Protein AF-A0A9N7RM95-F1 (afdb_monomer)

Solvent-accessible surface area (backbone atoms only — not comparable to full-atom values): 15892 Å² total; per-residue (Å²): 133,89,81,90,84,82,80,82,84,79,87,79,88,80,78,88,85,88,81,90,86,84,82,89,79,85,84,77,77,78,84,77,70,77,82,77,76,76,77,79,71,81,78,76,81,80,80,85,90,79,84,87,85,84,86,83,91,80,86,92,89,89,58,64,73,66,51,51,56,52,50,54,51,51,48,51,55,57,60,60,73,69,76,76,83,92,80,80,91,85,82,92,74,88,86,84,78,90,72,81,89,76,84,76,81,86,84,81,89,85,82,88,81,95,69,99,56,68,67,64,56,51,55,51,50,52,54,49,51,51,53,50,50,51,52,51,51,51,50,50,53,52,52,49,55,52,52,56,51,48,55,52,51,50,52,51,52,52,51,50,52,49,50,53,51,51,52,51,51,53,52,50,53,53,52,53,51,55,51,50,53,53,51,51,52,53,52,51,52,53,51,50,54,51,51,52,50,49,52,56,51,49,54,51,49,54,54,52,47,52,55,48,50,56,54,51,50,52,52,51,52,52,52,52,50,31,63,76,71,72,52,80,88,77,92,68,90,89,126

Sequence (239 aa):
MLSDQRALVPTSTSSSNNLLQYLDEPEAEPDCSPVIRDIHALTPPPPPAASAGRSPALSTSSTENFSSMSREFNALVLAGSAIGVPRELDGIREEREEINPLAIVPDSSNPAVVGPTREVSSVQRVKKEEVETKIGAWQNAKIAKINNRFKREDAVINGWEGEQVQKANTWMKKVERKLEEKRAKALEKMQNDIAKAHRKAEERRASAEAKRGTKVARVLEVANLMRAVGRAPVKRSLF

pLDDT: mean 71.76, std 24.48, range [33.94, 98.81]

Mean predicted aligned error: 21.95 Å

InterPro domains:
  IPR005516 Remorin, C-terminal [PF03763] (129-235)

Secondary structure (DSSP, 8-state):
------------------------------------------PPPPPPP------------S-HHHHHHHHHHHHHHHHHTT------------------TT-------------S-HHHHHHHHHHHHHHHHHHHHHHHHHHHHHHHHHHHHHHHHHHHHHHHHHHHHHHHHHHHHHHHHHHHHHHHHHHHHHHHHHHHHHHHHHHHHHHHHHHHHHHHHHHHHHHHHT-PPP-----

Structure (mmCIF, N/CA/C/O backbone):
data_AF-A0A9N7RM95-F1
#
_entry.id   AF-A0A9N7RM95-F1
#
loop_
_atom_site.group_PDB
_atom_site.id
_atom_site.type_symbol
_atom_site.label_atom_id
_atom_site.label_alt_id
_atom_site.label_comp_id
_atom_site.label_asym_id
_atom_site.label_entity_id
_atom_site.label_seq_id
_atom_site.pdbx_PDB_ins_code
_atom_site.Cartn_x
_atom_site.Cartn_y
_atom_site.Cartn_z
_atom_site.occupancy
_atom_site.B_iso_or_equiv
_atom_site.auth_seq_id
_atom_site.auth_comp_id
_atom_site.auth_asym_id
_atom_site.auth_atom_id
_atom_site.pdbx_PDB_model_num
ATOM 1 N N . MET A 1 1 ? -58.623 -24.998 2.377 1.00 42.12 1 MET A N 1
ATOM 2 C CA . MET A 1 1 ? -57.773 -25.033 1.171 1.00 42.12 1 MET A CA 1
ATOM 3 C C . MET A 1 1 ? -57.941 -23.694 0.470 1.00 42.12 1 MET A C 1
ATOM 5 O O . MET A 1 1 ? -59.050 -23.448 0.029 1.00 42.12 1 MET A O 1
ATOM 9 N N . LEU A 1 2 ? -56.862 -22.895 0.430 1.00 46.50 2 LEU A N 1
ATOM 10 C CA . LEU A 1 2 ? -56.572 -21.791 -0.509 1.00 46.50 2 LEU A CA 1
ATOM 11 C C . LEU A 1 2 ? -57.508 -20.553 -0.478 1.00 46.50 2 LEU A C 1
ATOM 13 O O . LEU A 1 2 ? -58.713 -20.703 -0.557 1.00 46.50 2 LEU A O 1
ATOM 17 N N . SER A 1 3 ? -57.084 -19.287 -0.441 1.00 45.72 3 SER A N 1
ATOM 18 C CA . SER A 1 3 ? -55.774 -18.625 -0.381 1.00 45.72 3 SER A CA 1
ATOM 19 C C . SER A 1 3 ? -56.030 -17.131 -0.107 1.00 45.72 3 SER A C 1
ATOM 21 O O . SER A 1 3 ? -56.513 -16.444 -1.004 1.00 45.72 3 SER A O 1
ATOM 23 N N . ASP A 1 4 ? -55.666 -16.603 1.064 1.00 48.53 4 ASP A N 1
ATOM 24 C CA . ASP A 1 4 ? -55.571 -15.149 1.266 1.00 48.53 4 ASP A CA 1
ATOM 25 C C . ASP A 1 4 ? -54.164 -14.686 0.871 1.00 48.53 4 ASP A C 1
ATOM 27 O O . ASP A 1 4 ? -53.193 -14.825 1.616 1.00 48.53 4 ASP A O 1
ATOM 31 N N . GLN A 1 5 ? -54.043 -14.164 -0.350 1.00 46.47 5 GLN A N 1
ATOM 32 C CA . GLN A 1 5 ? -52.838 -13.499 -0.840 1.00 46.47 5 GLN A CA 1
ATOM 33 C C . GLN A 1 5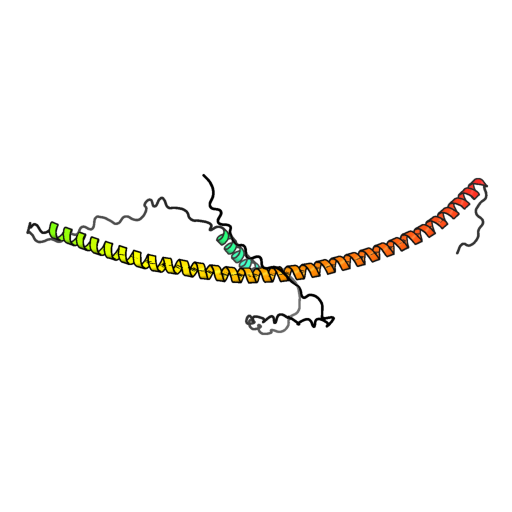 ? -52.852 -12.038 -0.387 1.00 46.47 5 GLN A C 1
ATOM 35 O O . GLN A 1 5 ? -53.468 -11.181 -1.018 1.00 46.47 5 GLN A O 1
ATOM 40 N N . ARG A 1 6 ? -52.133 -11.734 0.696 1.00 45.75 6 ARG A N 1
ATOM 41 C CA . ARG A 1 6 ? -51.761 -10.358 1.044 1.00 45.75 6 ARG A CA 1
ATOM 42 C C . ARG A 1 6 ? -50.380 -10.084 0.448 1.00 45.75 6 ARG A C 1
ATOM 44 O O . ARG A 1 6 ? -49.361 -10.451 1.025 1.00 45.75 6 ARG A O 1
ATOM 51 N N . ALA A 1 7 ? -50.365 -9.508 -0.752 1.00 46.66 7 ALA A N 1
ATOM 52 C CA . ALA A 1 7 ? -49.142 -9.110 -1.433 1.00 46.66 7 ALA A CA 1
ATOM 53 C C . ALA A 1 7 ? -48.512 -7.885 -0.751 1.00 46.66 7 ALA A C 1
ATOM 55 O O . ALA A 1 7 ? -49.181 -6.904 -0.426 1.00 46.66 7 ALA A O 1
ATOM 56 N N . LEU A 1 8 ? -47.206 -8.000 -0.527 1.00 44.78 8 LEU A N 1
ATOM 57 C CA . LEU A 1 8 ? -46.293 -6.986 -0.019 1.00 44.78 8 LEU A CA 1
ATOM 58 C C . LEU A 1 8 ? -46.156 -5.842 -1.031 1.00 44.78 8 LEU A C 1
ATOM 60 O O . LEU A 1 8 ? -46.084 -6.083 -2.234 1.00 44.78 8 LEU A O 1
ATOM 64 N N . VAL A 1 9 ? -46.067 -4.609 -0.537 1.00 47.44 9 VAL A N 1
ATOM 65 C CA . VAL A 1 9 ? -45.729 -3.428 -1.339 1.00 47.44 9 VAL A CA 1
ATOM 66 C C . VAL A 1 9 ? -44.214 -3.207 -1.249 1.00 47.44 9 VAL A C 1
ATOM 68 O O . VAL A 1 9 ? -43.733 -2.892 -0.160 1.00 47.44 9 VAL A O 1
ATOM 71 N N . PRO A 1 10 ? -43.434 -3.344 -2.335 1.00 45.66 10 PRO A N 1
ATOM 72 C CA . PRO A 1 10 ? -42.105 -2.757 -2.413 1.00 45.66 10 PRO A CA 1
ATOM 73 C C . PRO A 1 10 ? -42.208 -1.360 -3.042 1.00 45.66 10 PRO A C 1
ATOM 75 O O . PRO A 1 10 ? -42.587 -1.209 -4.201 1.00 45.66 10 PRO A O 1
ATOM 78 N N . THR A 1 11 ? -41.857 -0.315 -2.293 1.00 41.47 11 THR A N 1
ATOM 79 C CA . THR A 1 11 ? -41.618 1.010 -2.877 1.00 41.47 11 THR A CA 1
ATOM 80 C C . THR A 1 11 ? -40.275 0.989 -3.605 1.00 41.47 11 THR A C 1
ATOM 82 O O . THR A 1 11 ? -39.216 1.100 -2.988 1.00 41.47 11 THR A O 1
ATOM 85 N N . SER A 1 12 ? -40.326 0.819 -4.924 1.00 36.75 12 SER A N 1
ATOM 86 C CA . SER A 1 12 ? -39.211 1.062 -5.837 1.00 36.75 12 SER A CA 1
ATOM 87 C C . SER A 1 12 ? -39.027 2.566 -6.047 1.00 36.75 12 SER A C 1
ATOM 89 O O . SER A 1 12 ? -39.857 3.214 -6.679 1.00 36.75 12 SER A O 1
ATOM 91 N N . THR A 1 13 ? -37.920 3.122 -5.557 1.00 39.31 13 THR A N 1
ATOM 92 C CA . THR A 1 13 ? -37.440 4.446 -5.973 1.00 39.31 13 THR A CA 1
ATOM 93 C C . THR A 1 13 ? -36.708 4.286 -7.301 1.00 39.31 13 THR A C 1
ATOM 95 O O . THR A 1 13 ? -35.668 3.632 -7.360 1.00 39.31 13 THR A O 1
ATOM 98 N N . SER A 1 14 ? -37.267 4.856 -8.368 1.00 37.00 14 SER A N 1
ATOM 99 C CA . SER A 1 14 ? -36.673 4.884 -9.705 1.00 37.00 14 SER A CA 1
ATOM 100 C C . SER A 1 14 ? -36.504 6.320 -10.194 1.00 37.00 14 SER A C 1
ATOM 102 O O . SER A 1 14 ? -37.347 7.179 -9.948 1.00 37.00 14 SER A O 1
ATOM 104 N N . SER A 1 15 ? -35.456 6.481 -10.996 1.00 33.94 15 SER A N 1
ATOM 105 C CA . SER A 1 15 ? -35.275 7.484 -12.042 1.00 33.94 15 SER A CA 1
ATOM 106 C C . SER A 1 15 ? -34.479 8.738 -11.690 1.00 33.94 15 SER A C 1
ATOM 108 O O . SER A 1 15 ? -34.994 9.828 -11.460 1.00 33.94 15 SER A O 1
ATOM 110 N N . SER A 1 16 ? -33.166 8.560 -11.815 1.00 44.22 16 SER A N 1
ATOM 111 C CA . SER A 1 16 ? -32.247 9.504 -12.443 1.00 44.22 16 SER A CA 1
ATOM 112 C C . SER A 1 16 ? -32.876 10.224 -13.642 1.00 44.22 16 SER A C 1
ATOM 114 O O . SER A 1 16 ? -33.552 9.584 -14.447 1.00 44.22 16 SER A O 1
ATOM 116 N N . ASN A 1 17 ? -32.601 11.524 -13.771 1.00 39.00 17 ASN A N 1
ATOM 117 C CA . ASN A 1 17 ? -32.176 12.185 -15.011 1.00 39.00 17 ASN A CA 1
ATOM 118 C C . ASN A 1 17 ? -31.878 13.662 -14.721 1.00 39.00 17 ASN A C 1
ATOM 120 O O . ASN A 1 17 ? -32.773 14.501 -14.711 1.00 39.00 17 ASN A O 1
ATOM 124 N N . ASN A 1 18 ? -30.604 13.972 -14.501 1.00 35.03 18 ASN A N 1
ATOM 125 C CA . ASN A 1 18 ? -30.017 15.227 -14.961 1.00 35.03 18 ASN A CA 1
ATOM 126 C C . ASN A 1 18 ? -28.498 15.047 -15.007 1.00 35.03 18 ASN A C 1
ATOM 128 O O . ASN A 1 18 ? -27.790 15.257 -14.026 1.00 35.03 18 ASN A O 1
ATOM 132 N N . LEU A 1 19 ? -28.022 14.556 -16.149 1.00 47.50 19 LEU A N 1
ATOM 133 C CA . LEU A 1 19 ? -26.619 14.596 -16.532 1.00 47.50 19 LEU A CA 1
ATOM 134 C C . LEU A 1 19 ? -26.507 15.551 -17.720 1.00 47.50 19 LEU A C 1
ATOM 136 O O . LEU A 1 19 ? -27.379 15.547 -18.585 1.00 47.50 19 LEU A O 1
ATOM 140 N N . LEU A 1 20 ? -25.382 16.267 -17.755 1.00 50.22 20 LEU A N 1
ATOM 141 C CA . LEU A 1 20 ? -24.877 17.116 -18.835 1.00 50.22 20 LEU A CA 1
ATOM 142 C C . LEU A 1 20 ? -25.473 18.520 -18.945 1.00 50.22 20 LEU A C 1
ATOM 144 O O . LEU A 1 20 ? -26.202 18.838 -19.872 1.00 50.22 20 LEU A O 1
ATOM 148 N N . GLN A 1 21 ? -24.978 19.406 -18.084 1.00 43.16 21 GLN A N 1
ATOM 149 C CA . GLN A 1 21 ? -24.321 20.622 -18.566 1.00 43.16 21 GLN A CA 1
ATOM 150 C C . GLN A 1 21 ? -23.401 21.128 -17.448 1.00 43.16 21 GLN A C 1
ATOM 152 O O . GLN A 1 21 ? -23.910 21.517 -16.411 1.00 43.16 21 GLN A O 1
ATOM 157 N N . TYR A 1 22 ? -22.081 21.045 -17.609 1.00 39.03 22 TYR A N 1
ATOM 158 C CA . TYR A 1 22 ? -21.122 22.106 -17.262 1.00 39.03 22 TYR A CA 1
ATOM 159 C C . TYR A 1 22 ? -19.707 21.610 -17.579 1.00 39.03 22 TYR A C 1
ATOM 161 O O . TYR A 1 22 ? -19.231 20.610 -17.046 1.00 39.03 22 TYR A O 1
ATOM 169 N N . LEU A 1 23 ? -19.110 22.287 -18.553 1.00 42.81 23 LEU A N 1
ATOM 170 C CA . LEU A 1 23 ? -17.748 22.127 -19.031 1.00 42.81 23 LEU A CA 1
ATOM 171 C C . LEU A 1 23 ? -16.765 22.778 -18.049 1.00 42.81 23 LEU A C 1
ATOM 173 O O . LEU A 1 23 ? -17.057 23.850 -17.532 1.00 42.81 23 LEU A O 1
ATOM 177 N N . ASP A 1 24 ? -15.622 22.109 -17.893 1.00 45.03 24 ASP A N 1
ATOM 178 C CA . ASP A 1 24 ? -14.262 22.669 -17.854 1.00 45.03 24 ASP A CA 1
ATOM 179 C C . ASP A 1 24 ? -13.970 23.792 -16.841 1.00 45.03 24 ASP A C 1
ATOM 181 O O . ASP A 1 24 ? -14.122 24.966 -17.148 1.00 45.03 24 ASP A O 1
ATOM 185 N N . GLU A 1 25 ? -13.452 23.421 -15.665 1.00 52.62 25 GLU A N 1
ATOM 186 C CA . GLU A 1 25 ? -12.571 24.270 -14.850 1.00 52.62 25 GLU A CA 1
ATOM 187 C C . GLU A 1 25 ? -11.505 23.369 -14.183 1.00 52.62 25 GLU A C 1
ATOM 189 O O . GLU A 1 25 ? -11.837 22.274 -13.713 1.00 52.62 25 GLU A O 1
ATOM 194 N N . PRO A 1 26 ? -10.219 23.764 -14.165 1.00 47.66 26 PRO A N 1
ATOM 195 C CA . PRO A 1 26 ? -9.133 22.936 -13.655 1.00 47.66 26 PRO A CA 1
ATOM 196 C C . PRO A 1 26 ? -9.185 22.818 -12.126 1.00 47.66 26 PRO A C 1
ATOM 198 O O . PRO A 1 26 ? -9.147 23.811 -11.402 1.00 47.66 26 PRO A O 1
ATOM 201 N N . GLU A 1 27 ? -9.211 21.574 -11.647 1.00 44.06 27 GLU A N 1
ATOM 202 C CA . GLU A 1 27 ? -9.071 21.196 -10.239 1.00 44.06 27 GLU A CA 1
ATOM 203 C C . GLU A 1 27 ? -7.818 21.844 -9.624 1.00 44.06 27 GLU A C 1
ATOM 205 O O . GLU A 1 27 ? -6.683 21.409 -9.839 1.00 44.06 27 GLU A O 1
ATOM 210 N N . ALA A 1 28 ? -8.029 22.895 -8.832 1.00 46.94 28 ALA A N 1
ATOM 211 C CA . ALA A 1 28 ? -7.061 23.340 -7.850 1.00 46.94 28 ALA A CA 1
ATOM 212 C C . ALA A 1 28 ? -6.987 22.267 -6.754 1.00 46.94 28 ALA A C 1
ATOM 214 O O . ALA A 1 28 ? -7.871 22.163 -5.905 1.00 46.94 28 ALA A O 1
ATOM 215 N N . GLU A 1 29 ? -5.936 21.451 -6.812 1.00 52.94 29 GLU A N 1
ATOM 216 C CA . GLU A 1 29 ? -5.534 20.511 -5.765 1.00 52.94 29 GLU A CA 1
ATOM 217 C C . GLU A 1 29 ? -5.615 21.194 -4.385 1.00 52.94 29 GLU A C 1
ATOM 219 O O . GLU A 1 29 ? -4.881 22.160 -4.143 1.00 52.94 29 GLU A O 1
ATOM 224 N N . PRO A 1 30 ? -6.457 20.730 -3.441 1.00 52.56 30 PRO A N 1
ATOM 225 C CA . PRO A 1 30 ? -6.285 21.136 -2.062 1.00 5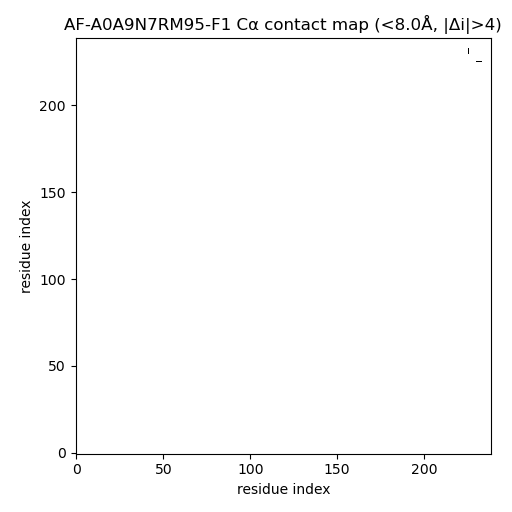2.56 30 PRO A CA 1
ATOM 226 C C . PRO A 1 30 ? -4.984 20.500 -1.573 1.00 52.56 30 PRO A C 1
ATOM 228 O O . PRO A 1 30 ? -4.891 19.277 -1.436 1.00 52.56 30 PRO A O 1
ATOM 231 N N . ASP A 1 31 ? -3.985 21.346 -1.323 1.00 50.62 31 ASP A N 1
ATOM 232 C CA . ASP A 1 31 ? -2.744 21.012 -0.631 1.00 50.62 31 ASP A CA 1
ATOM 233 C C . ASP A 1 31 ? -3.080 20.488 0.772 1.00 50.62 31 ASP A C 1
ATOM 235 O O . ASP A 1 31 ? -3.086 21.201 1.773 1.00 50.62 31 ASP A O 1
ATOM 239 N N . CYS A 1 32 ? -3.440 19.210 0.843 1.00 41.28 32 CYS A N 1
ATOM 240 C CA . CYS A 1 32 ? -3.614 18.488 2.085 1.00 41.28 32 CYS A CA 1
ATOM 241 C C . CYS A 1 32 ? -2.234 18.004 2.528 1.00 41.28 32 CYS A C 1
ATOM 243 O O . CYS A 1 32 ? -1.980 16.801 2.628 1.00 41.28 32 CYS A O 1
ATOM 245 N N . SER A 1 33 ? -1.329 18.952 2.769 1.00 55.00 33 SER A N 1
ATOM 246 C CA . SER A 1 33 ? -0.149 18.694 3.574 1.00 55.00 33 SER A CA 1
ATOM 247 C C . SER A 1 33 ? -0.643 18.290 4.970 1.00 55.00 33 SER A C 1
ATOM 249 O O . SER A 1 33 ? -1.359 19.052 5.629 1.00 55.00 33 SER A O 1
ATOM 251 N N . PRO A 1 34 ? -0.365 17.064 5.448 1.00 59.94 34 PRO A N 1
ATOM 252 C CA . PRO A 1 34 ? -0.612 16.767 6.843 1.00 59.94 34 PRO A CA 1
ATOM 253 C C . PRO A 1 34 ? 0.326 17.671 7.640 1.00 59.94 34 PRO A C 1
ATOM 255 O O . PRO A 1 34 ? 1.545 17.542 7.547 1.00 59.94 34 PRO A O 1
ATOM 258 N N . VAL A 1 35 ? -0.237 18.595 8.420 1.00 57.78 35 VAL A N 1
ATOM 259 C CA . VAL A 1 35 ? 0.495 19.240 9.511 1.00 57.78 35 VAL A CA 1
ATOM 260 C C . VAL A 1 35 ? 0.838 18.126 10.496 1.00 57.78 35 VAL A C 1
ATOM 262 O O . VAL A 1 35 ? 0.056 17.783 11.383 1.00 57.78 35 VAL A O 1
ATOM 265 N N . ILE A 1 36 ? 1.993 17.503 10.275 1.00 51.72 36 ILE A N 1
ATOM 266 C CA . ILE A 1 36 ? 2.654 16.621 11.223 1.00 51.72 36 ILE A CA 1
ATOM 267 C C . ILE A 1 36 ? 2.979 17.522 12.409 1.00 51.72 36 ILE A C 1
ATOM 269 O O . ILE A 1 36 ? 3.894 18.338 12.363 1.00 51.72 36 ILE A O 1
ATOM 273 N N . ARG A 1 37 ? 2.152 17.457 13.452 1.00 62.88 37 ARG A N 1
ATOM 274 C CA . ARG A 1 37 ? 2.539 18.013 14.742 1.00 62.88 37 ARG A CA 1
ATOM 275 C C . ARG A 1 37 ? 3.571 17.058 15.317 1.00 62.88 37 ARG A C 1
ATOM 277 O O . ARG A 1 37 ? 3.210 15.978 15.780 1.00 62.88 37 ARG A O 1
ATOM 284 N N . ASP A 1 38 ? 4.835 17.454 15.247 1.00 56.16 38 ASP A N 1
ATOM 285 C CA . ASP A 1 38 ? 5.914 16.781 15.955 1.00 56.16 38 ASP A CA 1
ATOM 286 C C . ASP A 1 38 ? 5.580 16.784 17.449 1.00 56.16 38 ASP A C 1
ATOM 288 O O . ASP A 1 38 ? 5.455 17.831 18.088 1.00 56.16 38 ASP A O 1
ATOM 292 N N . ILE A 1 39 ? 5.384 15.598 18.020 1.00 57.72 39 ILE A N 1
ATOM 293 C CA . ILE A 1 39 ? 5.326 15.447 19.468 1.00 57.72 39 ILE A CA 1
ATOM 294 C C . ILE A 1 39 ? 6.759 15.673 19.948 1.00 57.72 39 ILE A C 1
ATOM 296 O O . ILE A 1 39 ? 7.614 14.805 19.780 1.00 57.72 39 ILE A O 1
ATOM 300 N N . HIS A 1 40 ? 7.043 16.857 20.495 1.00 45.91 40 HIS A N 1
ATOM 301 C CA . HIS A 1 40 ? 8.333 17.156 21.108 1.00 45.91 40 HIS A CA 1
ATOM 302 C C . HIS A 1 40 ? 8.548 16.233 22.317 1.00 45.91 40 HIS A C 1
ATOM 304 O O . HIS A 1 40 ? 8.137 16.541 23.435 1.00 45.91 40 HIS A O 1
ATOM 310 N N . ALA A 1 41 ? 9.197 15.087 22.107 1.00 55.69 41 ALA A N 1
ATOM 311 C CA . ALA A 1 41 ? 9.870 14.390 23.188 1.00 55.69 41 ALA A CA 1
ATOM 312 C C . ALA A 1 41 ? 11.000 15.312 23.668 1.00 55.69 41 ALA A C 1
ATOM 314 O O . ALA A 1 41 ? 11.851 15.711 22.875 1.00 55.69 41 ALA A O 1
ATOM 315 N N . LEU A 1 42 ? 10.952 15.712 24.940 1.00 46.00 42 LEU A N 1
ATOM 316 C CA . LEU A 1 42 ? 11.931 16.596 25.568 1.00 46.00 42 LEU A CA 1
ATOM 317 C C . LEU A 1 42 ? 13.348 16.067 25.309 1.00 46.00 42 LEU A C 1
ATOM 319 O O . LEU A 1 42 ? 13.735 15.021 25.829 1.00 46.00 42 LEU A O 1
ATOM 323 N N . THR A 1 43 ? 14.104 16.788 24.486 1.00 54.09 43 THR A N 1
ATOM 324 C CA . THR A 1 43 ? 15.516 16.525 24.214 1.00 54.09 43 THR A CA 1
ATOM 325 C C . THR A 1 43 ? 16.284 16.522 25.542 1.00 54.09 43 THR A C 1
ATOM 327 O O . THR A 1 43 ? 16.270 17.543 26.235 1.00 54.09 43 THR A O 1
ATOM 330 N N . PRO A 1 44 ? 16.946 15.419 25.942 1.00 53.91 44 PRO A N 1
ATOM 331 C CA . PRO A 1 44 ? 17.795 15.429 27.129 1.00 53.91 44 PRO A CA 1
ATOM 332 C C . PRO A 1 44 ? 18.972 16.402 26.921 1.00 53.91 44 PRO A C 1
ATOM 334 O O . PRO A 1 44 ? 19.455 16.538 25.792 1.00 53.91 44 PRO A O 1
ATOM 337 N N . PRO A 1 45 ? 19.430 17.111 27.971 1.00 53.97 45 PRO A N 1
ATOM 338 C CA . PRO A 1 45 ? 20.444 18.152 27.830 1.00 53.97 45 PRO A CA 1
ATOM 339 C C . PRO A 1 45 ? 21.773 17.582 27.300 1.00 53.97 45 PRO A C 1
ATOM 341 O O . PRO A 1 45 ? 22.158 16.472 27.681 1.00 53.97 45 PRO A O 1
ATOM 344 N N . PRO A 1 46 ? 22.499 18.326 26.444 1.00 54.88 46 PRO A N 1
ATOM 345 C CA . PRO A 1 46 ? 23.794 17.891 25.936 1.00 54.88 46 PRO A CA 1
ATOM 346 C C . PRO A 1 46 ? 24.854 17.879 27.056 1.00 54.88 46 PRO A C 1
ATOM 348 O O . PRO A 1 46 ? 24.861 18.782 27.898 1.00 54.88 46 PRO A O 1
ATOM 351 N N . PRO A 1 47 ? 25.771 16.893 27.081 1.00 55.00 47 PRO A N 1
ATOM 352 C CA . PRO A 1 47 ? 26.876 16.878 28.036 1.00 55.00 47 PRO A CA 1
ATOM 353 C C . PRO A 1 47 ? 27.899 17.992 27.731 1.00 55.00 47 PRO A C 1
ATOM 355 O O . PRO A 1 47 ? 28.040 18.399 26.572 1.00 55.00 47 PRO A O 1
ATOM 358 N N . PRO A 1 48 ? 28.634 18.494 28.744 1.00 46.53 48 PRO A N 1
ATOM 359 C CA . PRO A 1 48 ? 29.597 19.575 28.560 1.00 46.53 48 PRO A CA 1
ATOM 360 C C . PRO A 1 48 ? 30.785 19.142 27.689 1.00 46.53 48 PRO A C 1
ATOM 362 O O . PRO A 1 48 ? 31.327 18.047 27.833 1.00 46.53 48 PRO A O 1
ATOM 365 N N . ALA A 1 49 ? 31.199 20.038 26.791 1.00 40.91 49 ALA A N 1
ATOM 366 C CA . ALA A 1 49 ? 32.326 19.848 25.889 1.00 40.91 49 ALA A CA 1
ATOM 367 C C . ALA A 1 49 ? 33.660 19.798 26.655 1.00 40.91 49 ALA A C 1
ATOM 369 O O . ALA A 1 49 ? 34.036 20.765 27.316 1.00 40.91 49 ALA A O 1
ATOM 370 N N . ALA A 1 50 ? 34.398 18.695 26.513 1.00 40.78 50 ALA A N 1
ATOM 371 C CA . ALA A 1 50 ? 35.802 18.595 26.900 1.00 40.78 50 ALA A CA 1
ATOM 372 C C . ALA A 1 50 ? 36.680 18.544 25.641 1.00 40.78 50 ALA A C 1
ATOM 374 O O . ALA A 1 50 ? 36.388 17.837 24.675 1.00 40.78 50 ALA A O 1
ATOM 375 N N . SER A 1 51 ? 37.740 19.344 25.649 1.00 41.03 51 SER A N 1
ATOM 376 C CA . SER A 1 51 ? 38.673 19.560 24.553 1.00 41.03 51 SER A CA 1
ATOM 377 C C . SER A 1 51 ? 39.764 18.480 24.457 1.00 41.03 51 SER A C 1
ATOM 379 O O . SER A 1 51 ? 40.342 18.067 25.452 1.00 41.03 51 SER A O 1
ATOM 381 N N . ALA A 1 52 ? 40.076 18.137 23.201 1.00 43.50 52 ALA A N 1
ATOM 382 C CA . ALA A 1 52 ? 41.370 17.727 22.635 1.00 43.50 52 ALA A CA 1
ATOM 383 C C . ALA A 1 52 ? 42.112 16.465 23.150 1.00 43.50 52 ALA A C 1
ATOM 385 O O . ALA A 1 52 ? 42.678 16.435 24.236 1.00 43.50 52 ALA A O 1
ATOM 386 N N . GLY A 1 53 ? 42.299 15.498 22.235 1.00 36.09 53 GLY A N 1
ATOM 387 C CA . GLY A 1 53 ? 43.346 14.465 22.289 1.00 36.09 53 GLY A CA 1
ATOM 388 C C . GLY A 1 53 ? 43.308 13.520 21.073 1.00 36.09 53 GLY A C 1
ATOM 389 O O . GLY A 1 53 ? 42.257 12.985 20.744 1.00 36.09 53 GLY A O 1
ATOM 390 N N . ARG A 1 54 ? 44.435 13.352 20.367 1.00 39.97 54 ARG A N 1
ATOM 391 C CA . ARG A 1 54 ? 44.612 12.612 19.091 1.00 39.97 54 ARG A CA 1
ATOM 392 C C . ARG A 1 54 ? 44.913 11.101 19.284 1.00 39.97 54 ARG A C 1
ATOM 394 O O . ARG A 1 54 ? 45.885 10.804 19.963 1.00 39.97 54 ARG A O 1
ATOM 401 N N . SER A 1 55 ? 44.185 10.246 18.533 1.00 38.84 55 SER A N 1
ATOM 402 C CA . SER A 1 55 ? 44.523 8.936 17.874 1.00 38.84 55 SER A CA 1
ATOM 403 C C . SER A 1 55 ? 44.993 7.695 18.690 1.00 38.84 55 SER A C 1
ATOM 405 O O . SER A 1 55 ? 45.608 7.876 19.732 1.00 38.84 55 SER A O 1
ATOM 407 N N . PRO A 1 56 ? 44.957 6.440 18.148 1.00 50.78 56 PRO A N 1
ATOM 408 C CA . PRO A 1 56 ? 43.943 5.734 17.333 1.00 50.78 56 PRO A CA 1
ATOM 409 C C . PRO A 1 56 ? 43.552 4.302 17.849 1.00 50.78 56 PRO A C 1
ATOM 411 O O . PRO A 1 56 ? 44.264 3.680 18.623 1.00 50.78 56 PRO A O 1
ATOM 414 N N . ALA A 1 57 ? 42.412 3.797 17.347 1.00 42.16 57 ALA A N 1
ATOM 415 C CA . ALA A 1 57 ? 41.897 2.412 17.208 1.00 42.16 57 ALA A CA 1
ATOM 416 C C . ALA A 1 57 ? 42.351 1.239 18.130 1.00 42.16 57 ALA A C 1
ATOM 418 O O . ALA A 1 57 ? 43.425 0.672 17.951 1.00 42.16 57 ALA A O 1
ATOM 419 N N . LEU A 1 58 ? 41.394 0.707 18.910 1.00 40.22 58 LEU A N 1
ATOM 420 C CA . LEU A 1 58 ? 41.146 -0.735 19.090 1.00 40.22 58 LEU A CA 1
ATOM 421 C C . LEU A 1 58 ? 39.638 -0.953 19.328 1.00 40.22 58 LEU A C 1
ATOM 423 O O . LEU A 1 58 ? 38.991 -0.182 20.031 1.00 40.22 58 LEU A O 1
ATOM 427 N N . SER A 1 59 ? 39.074 -1.960 18.665 1.00 43.31 59 SER A N 1
ATOM 428 C CA . SER A 1 59 ? 37.669 -2.373 18.733 1.00 43.31 59 SER A CA 1
ATOM 429 C C . SER A 1 59 ? 37.244 -2.876 20.123 1.00 43.31 59 SER A C 1
ATOM 431 O O . SER A 1 59 ? 38.084 -3.108 20.978 1.00 43.31 59 SER A O 1
ATOM 433 N N . THR A 1 60 ? 35.936 -3.134 20.260 1.00 49.38 60 THR A N 1
ATOM 434 C CA . THR A 1 60 ? 35.196 -3.758 21.378 1.00 49.38 60 THR A CA 1
ATOM 435 C C . THR A 1 60 ? 34.846 -2.878 22.583 1.00 49.38 60 THR A C 1
ATOM 437 O O . THR A 1 60 ? 35.602 -2.747 23.536 1.00 49.38 60 THR A O 1
ATOM 440 N N . SER A 1 61 ? 33.623 -2.339 22.556 1.00 47.06 61 SER A N 1
ATOM 441 C CA . SER A 1 61 ? 32.644 -2.323 23.664 1.00 47.06 61 SER A CA 1
ATOM 442 C C . SER A 1 61 ? 31.732 -1.108 23.507 1.00 47.06 61 SER A C 1
ATOM 444 O O . SER A 1 61 ? 32.153 0.014 23.748 1.00 47.06 61 SER A O 1
ATOM 446 N N . SER A 1 62 ? 30.501 -1.312 23.026 1.00 43.44 62 SER A N 1
ATOM 447 C CA . SER A 1 62 ? 29.346 -0.404 23.213 1.00 43.44 62 SER A CA 1
ATOM 448 C C . SER A 1 62 ? 28.112 -0.966 22.492 1.00 43.44 62 SER A C 1
ATOM 450 O O . SER A 1 62 ? 27.494 -0.305 21.665 1.00 43.44 62 SER A O 1
ATOM 452 N N . THR A 1 63 ? 27.757 -2.225 22.747 1.00 47.06 63 THR A N 1
ATOM 453 C CA . THR A 1 63 ? 26.470 -2.787 22.285 1.00 47.06 63 THR A CA 1
ATOM 454 C C . THR A 1 63 ? 25.671 -3.448 23.401 1.00 47.06 63 THR A C 1
ATOM 456 O O . THR A 1 63 ? 24.552 -3.888 23.156 1.00 47.06 63 THR A O 1
ATOM 459 N N . GLU A 1 64 ? 26.186 -3.499 24.632 1.00 50.16 64 GLU A N 1
ATOM 460 C CA . GLU A 1 64 ? 25.528 -4.232 25.721 1.00 50.16 64 GLU A CA 1
ATOM 461 C C . GLU A 1 64 ? 24.247 -3.539 26.208 1.00 50.16 64 GLU A C 1
ATOM 463 O O . GLU A 1 64 ? 23.240 -4.208 26.429 1.00 50.16 64 GLU A O 1
ATOM 468 N N . ASN A 1 65 ? 24.202 -2.204 26.240 1.00 55.97 65 ASN A N 1
ATOM 469 C CA . ASN A 1 65 ? 23.043 -1.498 26.796 1.00 55.97 65 ASN A CA 1
ATOM 470 C C . ASN A 1 65 ? 21.799 -1.553 25.889 1.00 55.97 65 ASN A C 1
ATOM 472 O O . ASN A 1 65 ? 20.691 -1.732 26.388 1.00 55.97 65 ASN A O 1
ATOM 476 N N . PHE A 1 66 ? 21.949 -1.460 24.562 1.00 48.16 66 PHE A N 1
ATOM 477 C CA . PHE A 1 66 ? 20.801 -1.549 23.642 1.00 48.16 66 PHE A CA 1
ATOM 478 C C . PHE A 1 66 ? 20.340 -2.994 23.401 1.00 48.16 66 PHE A C 1
ATOM 480 O O . PHE A 1 66 ? 19.142 -3.239 23.231 1.00 48.16 66 PHE A O 1
ATOM 487 N N . SER A 1 67 ? 21.264 -3.964 23.425 1.00 58.12 67 SER A N 1
ATOM 488 C CA . SER A 1 67 ? 20.910 -5.383 23.303 1.00 58.12 67 SER A CA 1
ATOM 489 C C . SER A 1 67 ? 20.244 -5.942 24.560 1.00 58.12 67 SER A C 1
ATOM 491 O O . SER A 1 67 ? 19.353 -6.771 24.407 1.00 58.12 67 SER A O 1
ATOM 493 N N . SER A 1 68 ? 20.618 -5.506 25.772 1.00 60.16 68 SER A N 1
ATOM 494 C CA . SER A 1 68 ? 19.949 -5.973 27.001 1.00 60.16 68 SER A CA 1
ATOM 495 C C . SER A 1 68 ? 18.492 -5.517 27.038 1.00 60.16 68 SER A C 1
ATOM 497 O O . SER A 1 68 ? 17.593 -6.349 27.107 1.00 60.16 68 SER A O 1
ATOM 499 N N . MET A 1 69 ? 18.236 -4.218 26.833 1.00 55.94 69 MET A N 1
ATOM 500 C CA . MET A 1 69 ? 16.869 -3.680 26.856 1.00 55.94 69 MET A CA 1
ATOM 501 C C . MET A 1 69 ? 15.965 -4.312 25.783 1.00 55.94 69 MET A C 1
ATOM 503 O O . MET A 1 69 ? 14.802 -4.613 26.045 1.00 55.94 69 MET A O 1
ATOM 507 N N . SER A 1 70 ? 16.508 -4.584 24.590 1.00 71.94 70 SER A N 1
ATOM 508 C CA . SER A 1 70 ? 15.757 -5.246 23.511 1.00 71.94 70 SER A CA 1
ATOM 509 C C . SER A 1 70 ? 15.493 -6.732 23.791 1.00 71.94 70 SER A C 1
ATOM 511 O O . SER A 1 70 ? 14.445 -7.253 23.414 1.00 71.94 70 SER A O 1
ATOM 513 N N . ARG A 1 71 ? 16.424 -7.435 24.454 1.00 76.38 71 ARG A N 1
ATOM 514 C CA . ARG A 1 71 ? 16.244 -8.843 24.853 1.00 76.38 71 ARG A CA 1
ATOM 515 C C . ARG A 1 71 ? 15.181 -8.984 25.932 1.00 76.38 71 ARG A C 1
ATOM 517 O O . ARG A 1 71 ? 14.364 -9.894 25.846 1.00 76.38 71 ARG A O 1
ATOM 524 N N . GLU A 1 72 ? 15.159 -8.072 26.893 1.00 68.44 72 GLU A N 1
ATOM 525 C CA . GLU A 1 72 ? 14.205 -8.098 28.003 1.00 68.44 72 GLU A CA 1
ATOM 526 C C . GLU A 1 72 ? 12.788 -7.730 27.547 1.00 68.44 72 GLU A C 1
ATOM 528 O O . GLU A 1 72 ? 11.823 -8.389 27.932 1.00 68.44 72 GLU A O 1
ATOM 533 N N . PHE A 1 73 ? 12.656 -6.769 26.628 1.00 70.94 73 PHE 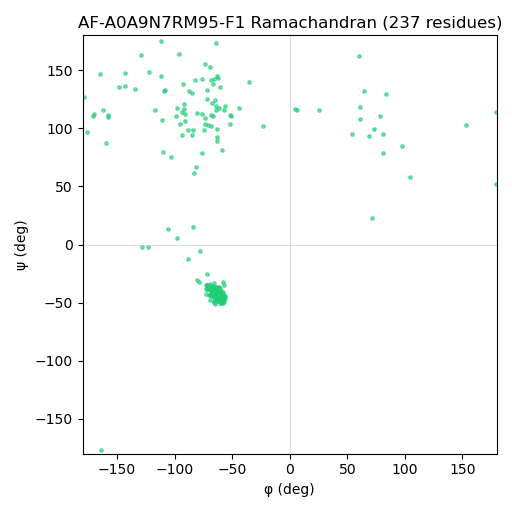A N 1
ATOM 534 C CA . PHE A 1 73 ? 11.366 -6.442 26.019 1.00 70.94 73 PHE A CA 1
ATOM 535 C C . PHE A 1 73 ? 10.813 -7.595 25.165 1.00 70.94 73 PHE A C 1
ATOM 537 O O . PHE A 1 73 ? 9.650 -7.975 25.307 1.00 70.94 73 PHE A O 1
ATOM 544 N N . ASN A 1 74 ? 11.655 -8.211 24.325 1.00 72.44 74 ASN A N 1
ATOM 545 C CA . ASN A 1 74 ? 11.258 -9.379 23.535 1.00 72.44 74 ASN A CA 1
ATOM 546 C C . ASN A 1 74 ? 10.899 -10.583 24.424 1.00 72.44 74 ASN A C 1
ATOM 548 O O . ASN A 1 74 ? 9.953 -11.303 24.112 1.00 72.44 74 ASN A O 1
ATOM 552 N N . ALA A 1 75 ? 11.603 -10.785 25.543 1.00 75.12 75 ALA A N 1
ATOM 553 C CA . ALA A 1 75 ? 11.283 -11.830 26.513 1.00 75.12 75 ALA A CA 1
ATOM 554 C C . ALA A 1 75 ? 9.926 -11.593 27.196 1.00 75.12 75 ALA A C 1
ATOM 556 O O . ALA A 1 75 ? 9.161 -12.540 27.363 1.00 75.12 75 ALA A O 1
ATOM 557 N N . LEU A 1 76 ? 9.590 -10.344 27.530 1.00 72.56 76 LEU A N 1
ATOM 558 C CA . LEU A 1 76 ? 8.304 -9.989 28.135 1.00 72.56 76 LEU A CA 1
ATOM 559 C C . LEU A 1 76 ? 7.128 -10.194 27.166 1.00 72.56 76 LEU A C 1
ATOM 561 O O . LEU A 1 76 ? 6.097 -10.741 27.554 1.00 72.56 76 LEU A O 1
ATOM 565 N N . VAL A 1 77 ? 7.296 -9.811 25.897 1.00 76.19 77 VAL A N 1
ATOM 566 C CA . VAL A 1 77 ? 6.297 -10.038 24.837 1.00 76.19 77 VAL A CA 1
ATOM 567 C C . VAL A 1 77 ? 6.096 -11.535 24.582 1.00 76.19 77 VAL A C 1
ATOM 569 O O . VAL A 1 77 ? 4.960 -11.994 24.448 1.00 76.19 77 VAL A O 1
ATOM 572 N N . LEU A 1 78 ? 7.180 -12.316 24.578 1.00 75.81 78 LEU A N 1
ATOM 573 C CA . LEU A 1 78 ? 7.115 -13.766 24.397 1.00 75.81 78 LEU A CA 1
ATOM 574 C C . LEU A 1 78 ? 6.480 -14.470 25.610 1.00 75.81 78 LEU A C 1
ATOM 576 O O . LEU A 1 78 ? 5.680 -15.386 25.432 1.00 75.81 78 LEU A O 1
ATOM 580 N N . ALA A 1 79 ? 6.766 -14.007 26.831 1.00 66.44 79 ALA A N 1
ATOM 581 C CA . ALA A 1 79 ? 6.154 -14.510 28.062 1.00 66.44 79 ALA A CA 1
ATOM 582 C C . ALA A 1 79 ? 4.662 -14.141 28.175 1.00 66.44 79 ALA A C 1
ATOM 584 O O . ALA A 1 79 ? 3.862 -14.939 28.663 1.00 66.44 79 ALA A O 1
ATOM 585 N N . GLY A 1 80 ? 4.264 -12.967 27.672 1.00 60.56 80 GLY A N 1
ATOM 586 C CA . GLY A 1 80 ? 2.866 -12.528 27.632 1.00 60.56 80 GLY A CA 1
ATOM 587 C C . GLY A 1 80 ? 2.006 -13.278 26.608 1.00 60.56 80 GLY A C 1
ATOM 588 O O . GLY A 1 80 ? 0.802 -13.416 26.804 1.00 60.56 80 GLY A O 1
ATOM 589 N N . SER A 1 81 ? 2.611 -13.820 25.545 1.00 59.28 81 SER A N 1
ATOM 590 C CA . SER A 1 81 ? 1.890 -14.570 24.506 1.00 59.28 81 SER A CA 1
ATOM 591 C C . SER A 1 81 ? 1.528 -16.013 24.904 1.00 59.28 81 SER A C 1
ATOM 593 O O . SER A 1 81 ? 0.825 -16.680 24.144 1.00 59.28 81 SER A O 1
ATOM 595 N N . ALA A 1 82 ? 1.978 -16.507 26.066 1.00 50.72 82 ALA A N 1
ATOM 596 C CA . ALA A 1 82 ? 1.703 -17.866 26.551 1.00 50.72 82 ALA A CA 1
ATOM 597 C C . ALA A 1 82 ? 0.533 -17.956 27.555 1.00 50.72 82 ALA A C 1
ATOM 599 O O . ALA A 1 82 ? 0.264 -19.030 28.088 1.00 50.72 82 ALA A O 1
ATOM 600 N N . ILE A 1 83 ? -0.186 -16.859 27.817 1.00 54.62 83 ILE A N 1
ATOM 601 C CA . ILE A 1 83 ? -1.320 -16.846 28.754 1.00 54.62 83 ILE A CA 1
ATOM 602 C C . ILE A 1 83 ? -2.622 -16.847 27.953 1.00 54.62 83 ILE A C 1
ATOM 604 O O . ILE A 1 83 ? -3.315 -15.844 27.801 1.00 54.62 83 ILE A O 1
ATOM 608 N N . GLY A 1 84 ? -2.934 -18.021 27.413 1.00 44.31 84 GLY A N 1
ATOM 609 C CA . GLY A 1 84 ? -4.253 -18.368 26.910 1.00 44.31 84 GLY A CA 1
ATOM 610 C C . GLY A 1 84 ? -4.894 -19.424 27.810 1.00 44.31 84 GLY A C 1
ATOM 611 O O . GLY A 1 84 ? -4.545 -20.592 27.712 1.00 44.31 84 GLY A O 1
ATOM 612 N N . VAL A 1 85 ? -5.895 -18.990 28.586 1.00 42.62 85 VAL A N 1
ATOM 613 C CA . VAL A 1 85 ? -6.974 -19.769 29.241 1.00 42.62 85 VAL A CA 1
ATOM 614 C C . VAL A 1 85 ? -6.638 -20.544 30.540 1.00 42.62 85 VAL A C 1
ATOM 616 O O . VAL A 1 85 ? -6.032 -21.609 30.480 1.00 42.62 85 VAL A O 1
ATOM 619 N N . PRO A 1 86 ? -7.152 -20.127 31.721 1.00 44.72 86 PRO A N 1
ATOM 620 C CA . PRO A 1 86 ? -7.312 -21.017 32.865 1.00 44.72 86 PRO A CA 1
ATOM 621 C C . PRO A 1 86 ? -8.710 -21.653 32.840 1.00 44.72 86 PRO A C 1
ATOM 623 O O . PRO A 1 86 ? -9.730 -20.959 32.889 1.00 44.72 86 PRO A O 1
ATOM 626 N N . ARG A 1 87 ? -8.760 -22.985 32.789 1.00 41.50 87 ARG A N 1
ATOM 627 C CA . ARG A 1 87 ? -9.956 -23.782 33.067 1.00 41.50 87 ARG A CA 1
ATOM 628 C C . ARG A 1 87 ? -9.668 -24.661 34.289 1.00 41.50 87 ARG A C 1
ATOM 630 O O . ARG A 1 87 ? -8.805 -25.520 34.220 1.00 41.50 87 ARG A O 1
ATOM 637 N N . GLU A 1 88 ? -10.424 -24.397 35.355 1.00 38.44 88 GLU A N 1
ATOM 638 C CA . GLU A 1 88 ? -10.998 -25.406 36.262 1.00 38.44 88 GLU A CA 1
ATOM 639 C C . GLU A 1 88 ? -10.053 -26.132 37.249 1.00 38.44 88 GLU A C 1
ATOM 641 O O . GLU A 1 88 ? -9.356 -27.083 36.924 1.00 38.44 88 GLU A O 1
ATOM 646 N N . LEU A 1 89 ? -10.082 -25.622 38.490 1.00 50.06 89 LEU A N 1
ATOM 647 C CA . LEU A 1 89 ? -10.210 -26.347 39.767 1.00 50.06 89 LEU A CA 1
ATOM 648 C C . LEU A 1 89 ? -10.174 -27.888 39.703 1.00 50.06 89 LEU A C 1
ATOM 650 O O . LEU A 1 89 ? -11.151 -28.484 39.267 1.00 50.06 89 LEU A O 1
ATOM 654 N N . ASP A 1 90 ? -9.154 -28.503 40.312 1.00 36.50 90 ASP A N 1
ATOM 655 C CA . ASP A 1 90 ? -9.343 -29.461 41.416 1.00 36.50 90 ASP A CA 1
ATOM 656 C C . ASP A 1 90 ? -8.014 -29.712 42.162 1.00 36.50 90 ASP A C 1
ATOM 658 O O . ASP A 1 90 ? -6.943 -29.707 41.553 1.00 36.50 90 ASP A O 1
ATOM 662 N N . GLY A 1 91 ? -8.082 -29.949 43.476 1.00 35.28 91 GLY A N 1
ATOM 663 C CA . GLY A 1 91 ? -6.982 -30.548 44.242 1.00 35.28 91 GLY A CA 1
ATOM 664 C C . GLY A 1 91 ? -6.148 -29.630 45.147 1.00 35.28 91 GLY A C 1
ATOM 665 O O . GLY A 1 91 ? -4.925 -29.611 45.037 1.00 35.28 91 GLY A O 1
ATOM 666 N N . ILE A 1 92 ? -6.765 -28.942 46.116 1.00 36.69 92 ILE A N 1
ATOM 667 C CA . ILE A 1 92 ? -6.034 -28.503 47.321 1.00 36.69 92 ILE A CA 1
ATOM 668 C C . ILE A 1 92 ? -6.056 -29.667 48.317 1.00 36.69 92 ILE A C 1
ATOM 670 O O . ILE A 1 92 ? -7.011 -29.837 49.072 1.00 36.69 92 ILE A O 1
ATOM 674 N N . ARG A 1 93 ? -5.001 -30.487 48.290 1.00 42.75 93 ARG A N 1
ATOM 675 C CA . ARG A 1 93 ? -4.669 -31.438 49.353 1.00 42.75 93 ARG A CA 1
ATOM 676 C C . ARG A 1 93 ? -3.601 -30.809 50.243 1.00 42.75 93 ARG A C 1
ATOM 678 O O . ARG A 1 93 ? -2.522 -30.478 49.771 1.00 42.75 93 ARG A O 1
ATOM 685 N N . GLU A 1 94 ? -4.004 -30.624 51.495 1.00 47.31 94 GLU A N 1
ATOM 686 C CA . GLU A 1 94 ? -3.236 -30.467 52.732 1.00 47.31 94 GLU A CA 1
ATOM 687 C C . GLU A 1 94 ? -1.709 -30.416 52.632 1.00 47.31 94 GLU A C 1
ATOM 689 O O . GLU A 1 94 ? -1.055 -31.423 52.386 1.00 47.31 94 GLU A O 1
ATOM 694 N N . GLU A 1 95 ? -1.158 -29.274 53.026 1.00 44.97 95 GLU A N 1
ATOM 695 C CA . GLU A 1 95 ? -0.080 -29.231 54.011 1.00 44.97 95 GLU A CA 1
ATOM 696 C C . GLU A 1 95 ? -0.005 -27.803 54.552 1.00 44.97 95 GLU A C 1
ATOM 698 O O . GLU A 1 95 ? 0.246 -26.875 53.784 1.00 44.97 95 GLU A O 1
ATOM 703 N N . ARG A 1 96 ? -0.271 -27.617 55.851 1.00 40.03 96 ARG A N 1
ATOM 704 C CA . ARG A 1 96 ? 0.361 -26.579 56.678 1.00 40.03 96 ARG A CA 1
ATOM 705 C C . ARG A 1 96 ? 0.008 -26.763 58.155 1.00 40.03 96 ARG A C 1
ATOM 707 O O . ARG A 1 96 ? -1.117 -26.532 58.577 1.00 40.03 96 ARG A O 1
ATOM 714 N N . GLU A 1 97 ? 1.052 -27.150 58.881 1.00 50.56 97 GLU A N 1
ATOM 715 C CA . GLU A 1 97 ? 1.454 -26.615 60.184 1.00 50.56 97 GLU A CA 1
ATOM 716 C C . GLU A 1 97 ? 0.531 -26.911 61.382 1.00 50.56 97 GLU A C 1
ATOM 718 O O . GLU A 1 97 ? -0.400 -26.186 61.719 1.00 50.56 97 GLU A O 1
ATOM 723 N N . GLU A 1 98 ? 0.896 -28.009 62.050 1.00 50.47 98 GLU A N 1
ATOM 724 C CA . GLU A 1 98 ? 0.692 -28.359 63.459 1.00 50.47 98 GLU A CA 1
ATOM 725 C C . GLU A 1 98 ? 0.486 -27.152 64.398 1.00 50.47 98 GLU A C 1
ATOM 727 O O . GLU A 1 98 ? 1.423 -26.492 64.849 1.00 50.47 98 GLU A O 1
ATOM 732 N N . ILE A 1 99 ? -0.771 -26.913 64.767 1.00 50.22 99 ILE A N 1
ATOM 733 C CA . ILE A 1 99 ? -1.144 -26.092 65.919 1.00 50.22 99 ILE A CA 1
ATOM 734 C C . ILE A 1 99 ? -1.257 -27.052 67.108 1.00 50.22 99 ILE A C 1
ATOM 736 O O . ILE A 1 99 ? -2.134 -27.911 67.121 1.00 50.22 99 ILE A O 1
ATOM 740 N N . ASN A 1 100 ? -0.354 -26.931 68.085 1.00 58.66 100 ASN A N 1
ATOM 741 C CA . ASN A 1 100 ? -0.296 -27.762 69.294 1.00 58.66 100 ASN A CA 1
ATOM 742 C C . ASN A 1 100 ? -1.660 -27.804 70.034 1.00 58.66 100 ASN A C 1
ATOM 744 O O . ASN A 1 100 ? -2.055 -26.793 70.621 1.00 58.66 100 ASN A O 1
ATOM 748 N N . PRO A 1 101 ? -2.378 -28.945 70.063 1.00 57.53 101 PRO A N 1
ATOM 749 C CA . PRO A 1 101 ? -3.727 -29.026 70.627 1.00 57.53 101 PRO A CA 1
ATOM 750 C C . PRO A 1 101 ? -3.775 -29.229 72.157 1.00 57.53 101 PRO A C 1
ATOM 752 O O . PRO A 1 101 ? -4.825 -29.581 72.688 1.00 57.53 101 PRO A O 1
ATOM 755 N N . LEU A 1 102 ? -2.678 -29.011 72.895 1.00 48.00 102 LEU A N 1
ATOM 756 C CA . LEU A 1 102 ? -2.601 -29.276 74.346 1.00 48.00 102 LEU A CA 1
ATOM 757 C C . LEU A 1 102 ? -2.618 -28.039 75.262 1.00 48.00 102 LEU A C 1
ATOM 759 O O . LEU A 1 102 ? -2.388 -28.168 76.462 1.00 48.00 102 LEU A O 1
ATOM 763 N N . ALA A 1 103 ? -2.966 -26.850 74.767 1.00 45.19 103 ALA A N 1
ATOM 764 C CA . ALA A 1 103 ? -3.193 -25.686 75.631 1.00 45.19 103 ALA A CA 1
ATOM 765 C C . ALA A 1 103 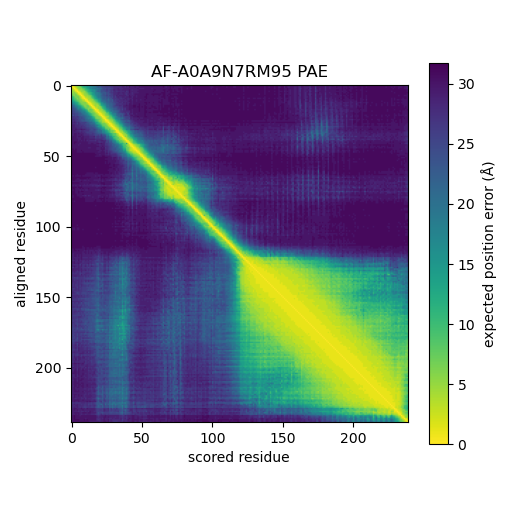? -4.610 -25.698 76.249 1.00 45.19 103 ALA A C 1
ATOM 767 O O . ALA A 1 103 ? -5.450 -24.853 75.950 1.00 45.19 103 ALA A O 1
ATOM 768 N N . ILE A 1 104 ? -4.879 -26.675 77.119 1.00 46.09 104 ILE A N 1
ATOM 769 C CA . ILE A 1 104 ? -6.008 -26.653 78.056 1.00 46.09 104 ILE A CA 1
ATOM 770 C C . ILE A 1 104 ? -5.469 -26.113 79.383 1.00 46.09 104 ILE A C 1
ATOM 772 O O . ILE A 1 104 ? -4.794 -26.826 80.120 1.00 46.09 104 ILE A O 1
ATOM 776 N N . VAL A 1 105 ? -5.776 -24.853 79.690 1.00 50.06 105 VAL A N 1
ATOM 777 C CA . VAL A 1 105 ? -5.736 -24.332 81.063 1.00 50.06 105 VAL A CA 1
ATOM 778 C C . VAL A 1 105 ? -7.175 -24.368 81.586 1.00 50.06 105 VAL A C 1
ATOM 780 O O . VAL A 1 105 ? -8.002 -23.604 81.085 1.00 50.06 105 VAL A O 1
ATOM 783 N N . PRO A 1 106 ? -7.520 -25.243 82.547 1.00 47.22 106 PRO A N 1
ATOM 784 C CA . PRO A 1 106 ? -8.788 -25.166 83.248 1.00 47.22 106 PRO A CA 1
ATOM 785 C C . PRO A 1 106 ? -8.592 -24.293 84.490 1.00 47.22 106 PRO A C 1
ATOM 787 O O . PRO A 1 106 ? -7.977 -24.739 85.458 1.00 47.22 106 PRO A O 1
ATOM 790 N N . ASP A 1 107 ? -9.109 -23.064 84.475 1.00 41.66 107 ASP A N 1
ATOM 791 C CA . ASP A 1 107 ? -9.336 -22.339 85.727 1.00 41.66 107 ASP A CA 1
ATOM 792 C C . ASP A 1 107 ? -10.769 -22.578 86.214 1.00 41.66 107 ASP A C 1
ATOM 794 O O . ASP A 1 107 ? -11.724 -22.690 85.441 1.00 41.66 107 ASP A O 1
ATOM 798 N N . SER A 1 108 ? -10.858 -22.782 87.519 1.00 40.69 108 SER A N 1
ATOM 799 C CA . SER A 1 108 ? -11.918 -23.471 88.236 1.00 40.69 108 SER A CA 1
ATOM 800 C C . SER A 1 108 ? -12.964 -22.514 88.811 1.00 40.69 108 SER A C 1
ATOM 802 O O . SER A 1 108 ? -12.691 -21.345 89.057 1.00 40.69 108 SER A O 1
ATOM 804 N N . SER A 1 109 ? -14.114 -23.103 89.173 1.00 38.62 109 SER A N 1
ATOM 805 C CA . SER A 1 109 ? -15.214 -22.577 90.012 1.00 38.62 109 SER A CA 1
ATOM 806 C C . SER A 1 109 ? -16.250 -21.695 89.283 1.00 38.62 109 SER A C 1
ATOM 808 O O . SER A 1 109 ? -15.902 -20.756 88.590 1.00 38.62 109 SER A O 1
ATOM 810 N N . ASN A 1 110 ? -17.569 -21.898 89.380 1.00 44.06 110 ASN A N 1
ATOM 811 C CA . ASN A 1 110 ? -18.392 -22.700 90.292 1.00 44.06 110 ASN A CA 1
ATOM 812 C C . ASN A 1 110 ? -19.821 -22.878 89.675 1.00 44.06 110 ASN A C 1
ATOM 814 O O . ASN A 1 110 ? -20.015 -22.485 88.524 1.00 44.06 110 ASN A O 1
ATOM 818 N N . PRO A 1 111 ? -20.821 -23.514 90.325 1.00 53.75 111 PRO A N 1
ATOM 819 C CA . PRO A 1 111 ? -21.589 -24.599 89.724 1.00 53.75 111 PRO A CA 1
ATOM 820 C C . PRO A 1 111 ? -23.061 -24.240 89.440 1.00 53.75 111 PRO A C 1
ATOM 822 O O . PRO A 1 111 ? -23.567 -23.209 89.861 1.00 53.75 111 PRO A O 1
ATOM 825 N N . ALA A 1 112 ? -23.748 -25.189 88.796 1.00 40.81 112 ALA A N 1
ATOM 826 C CA . ALA A 1 112 ? -25.195 -25.406 88.850 1.00 40.81 112 ALA A CA 1
ATOM 827 C C . ALA A 1 112 ? -26.111 -24.264 88.366 1.00 40.81 112 ALA A C 1
ATOM 829 O O . ALA A 1 112 ? -26.374 -23.329 89.100 1.00 40.81 112 ALA A O 1
ATOM 830 N N . VAL A 1 113 ? -26.735 -24.450 87.196 1.00 42.38 113 VAL A N 1
ATOM 831 C CA . VAL A 1 113 ? -28.204 -24.558 87.062 1.00 42.38 113 VAL A CA 1
ATOM 832 C C . VAL A 1 113 ? -28.492 -25.304 85.753 1.00 42.38 113 VAL A C 1
ATOM 834 O O . VAL A 1 113 ? -28.251 -24.806 84.655 1.00 42.38 113 VAL A O 1
ATOM 837 N N . VAL A 1 114 ? -29.012 -26.525 85.876 1.00 52.78 114 VAL A N 1
ATOM 838 C CA . VAL A 1 114 ? -29.696 -27.235 84.792 1.00 52.78 114 VAL A CA 1
ATOM 839 C C . VAL A 1 114 ? -31.058 -26.561 84.634 1.00 52.78 114 VAL A C 1
ATOM 841 O O . VAL A 1 114 ? -31.910 -26.671 85.510 1.00 52.78 114 VAL A O 1
ATOM 844 N N . GLY A 1 115 ? -31.243 -25.828 83.538 1.00 39.94 115 GLY A N 1
ATOM 845 C CA . GLY A 1 115 ? -32.513 -25.219 83.147 1.00 39.94 115 GLY A CA 1
ATOM 846 C C . GLY A 1 115 ? -32.681 -25.276 81.623 1.00 39.94 115 GLY A C 1
ATOM 847 O O . GLY A 1 115 ? -31.677 -25.243 80.902 1.00 39.94 115 GLY A O 1
ATOM 848 N N . PRO A 1 116 ? -33.911 -25.398 81.095 1.00 49.59 116 PRO A N 1
ATOM 849 C CA . PRO A 1 116 ? -34.162 -25.511 79.664 1.00 49.59 116 PRO A CA 1
ATOM 850 C C . PRO A 1 116 ? -34.002 -24.136 78.998 1.00 49.59 116 PRO A C 1
ATOM 852 O O . PRO A 1 116 ? -34.975 -23.447 78.719 1.00 49.59 116 PRO A O 1
ATOM 855 N N . THR A 1 117 ? -32.762 -23.712 78.749 1.00 47.12 117 THR A N 1
ATOM 856 C CA . THR A 1 117 ? -32.474 -22.409 78.107 1.00 47.12 117 THR A CA 1
ATOM 857 C C . THR A 1 117 ? -31.636 -22.549 76.831 1.00 47.12 117 THR A C 1
ATOM 859 O O . THR A 1 117 ? -31.369 -21.570 76.136 1.00 47.12 117 THR A O 1
ATOM 862 N N . ARG A 1 118 ? -31.236 -23.777 76.474 1.00 52.25 118 ARG A N 1
ATOM 863 C CA . ARG A 1 118 ? -30.342 -24.054 75.336 1.00 52.25 118 ARG A CA 1
ATOM 864 C C . ARG A 1 118 ? -31.066 -24.057 73.980 1.00 52.25 118 ARG A C 1
ATOM 866 O O . ARG A 1 118 ? -30.480 -23.643 72.985 1.00 52.25 118 ARG A O 1
ATOM 873 N N . GLU A 1 119 ? -32.347 -24.431 73.943 1.00 50.75 119 GLU A N 1
ATOM 874 C CA . GLU A 1 119 ? -33.162 -24.373 72.717 1.00 50.75 119 GLU A CA 1
ATOM 875 C C . GLU A 1 119 ? -33.507 -22.935 72.308 1.00 50.75 119 GLU A C 1
ATOM 877 O O . GLU A 1 119 ? -33.435 -22.597 71.127 1.00 50.75 119 GLU A O 1
ATOM 882 N N . VAL A 1 120 ? -33.790 -22.048 73.267 1.00 52.66 120 VAL A N 1
ATOM 883 C CA . VAL A 1 120 ? -34.213 -20.666 72.971 1.00 52.66 120 VAL A CA 1
ATOM 884 C C . VAL A 1 120 ? -33.086 -19.852 72.313 1.00 52.66 120 VAL A C 1
ATOM 886 O O . VAL A 1 120 ? -33.346 -19.088 71.381 1.00 52.66 120 VAL A O 1
ATOM 889 N N . SER A 1 121 ? -31.823 -20.077 72.708 1.00 59.88 121 SER A N 1
ATOM 890 C CA . SER A 1 121 ? -30.669 -19.421 72.072 1.00 59.88 121 SER A CA 1
ATOM 891 C C . SER A 1 121 ? -30.381 -19.970 70.669 1.00 59.88 121 SER A C 1
ATOM 893 O O . SER A 1 121 ? -30.021 -19.207 69.773 1.00 59.88 121 SER A O 1
ATOM 895 N N . SER A 1 122 ? -30.600 -21.271 70.440 1.00 69.12 122 SER A N 1
ATOM 896 C CA . SER A 1 122 ? -30.410 -21.899 69.127 1.00 69.12 122 SER A CA 1
ATOM 897 C C . SER A 1 122 ? -31.403 -21.368 68.088 1.00 69.12 122 SER A C 1
ATOM 899 O O . SER A 1 122 ? -31.005 -20.980 66.992 1.00 69.12 122 SER A O 1
ATOM 901 N N . VAL A 1 123 ? -32.675 -21.212 68.466 1.00 73.56 123 VAL A N 1
ATOM 902 C CA . VAL A 1 123 ? -33.724 -20.683 67.584 1.00 73.56 123 VAL A CA 1
ATOM 903 C C . VAL A 1 123 ? -33.499 -19.199 67.271 1.00 73.56 123 VAL A C 1
ATOM 905 O O . VAL A 1 123 ? -33.754 -18.761 66.150 1.00 73.56 123 VAL A O 1
ATOM 908 N N . GLN A 1 124 ? -32.989 -18.405 68.220 1.00 79.25 124 GLN A N 1
A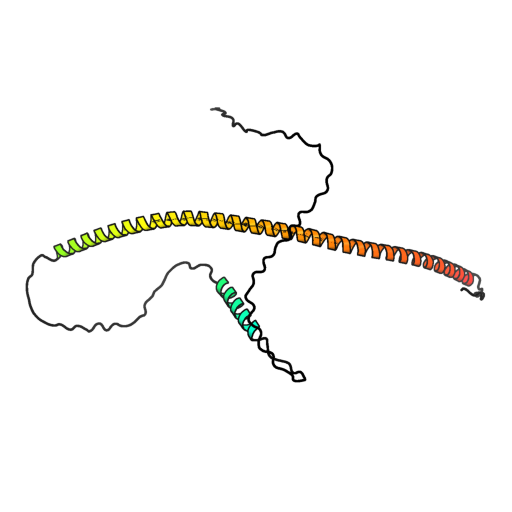TOM 909 C CA . GLN A 1 124 ? -32.604 -17.011 67.957 1.00 79.25 124 GLN A CA 1
ATOM 910 C C . GLN A 1 124 ? -31.408 -16.895 67.003 1.00 79.25 124 GLN A C 1
ATOM 912 O O . GLN A 1 124 ? -31.401 -15.997 66.161 1.00 79.25 124 GLN A O 1
ATOM 917 N N . ARG A 1 125 ? -30.423 -17.799 67.095 1.00 81.81 125 ARG A N 1
ATOM 918 C CA . ARG A 1 125 ? -29.282 -17.841 66.164 1.00 81.81 125 ARG A CA 1
ATOM 919 C C . ARG A 1 125 ? -29.732 -18.178 64.746 1.00 81.81 125 ARG A C 1
ATOM 921 O O . ARG A 1 125 ? -29.404 -17.426 63.838 1.00 81.81 125 ARG A O 1
ATOM 928 N N . VAL A 1 126 ? -30.581 -19.193 64.582 1.00 83.94 126 VAL A N 1
ATOM 929 C CA . VAL A 1 126 ? -31.147 -19.565 63.272 1.00 83.94 126 VAL A CA 1
ATOM 930 C C . VAL A 1 126 ? -31.972 -18.421 62.671 1.00 83.94 126 VAL A C 1
ATOM 932 O O . VAL A 1 126 ? -31.814 -18.091 61.501 1.00 83.94 126 VAL A O 1
ATOM 935 N N . LYS A 1 127 ? -32.802 -17.737 63.472 1.00 87.19 127 LYS A N 1
ATOM 936 C CA . LYS A 1 127 ? -33.560 -16.557 63.009 1.00 87.19 127 LYS A CA 1
ATOM 937 C C . LYS A 1 127 ? -32.645 -15.406 62.578 1.00 87.19 127 LYS A C 1
ATOM 939 O O . LYS A 1 127 ? -32.946 -14.719 61.605 1.00 87.19 127 LYS A O 1
ATOM 944 N N . LYS A 1 128 ? -31.530 -15.187 63.283 1.00 90.06 128 LYS A N 1
ATOM 945 C CA . LYS A 1 128 ? -30.520 -14.189 62.904 1.00 90.06 128 LYS A CA 1
ATOM 946 C C . LYS A 1 128 ? -29.817 -14.575 61.597 1.00 90.06 128 LYS A C 1
ATOM 948 O O . LYS A 1 128 ? -29.657 -13.721 60.733 1.00 90.06 128 LYS A O 1
ATOM 953 N N . GLU A 1 129 ? -29.458 -15.845 61.432 1.00 89.25 129 GLU A N 1
ATOM 954 C CA . GLU A 1 129 ? -28.864 -16.386 60.200 1.00 89.25 129 GLU A CA 1
ATOM 955 C C . GLU A 1 129 ? -29.823 -16.289 59.002 1.00 89.25 129 GLU A C 1
ATOM 957 O O . GLU A 1 129 ? -29.403 -15.950 57.895 1.00 89.25 129 GLU A O 1
ATOM 962 N N . GLU A 1 130 ? -31.125 -16.500 59.211 1.00 93.25 130 GLU A N 1
ATOM 963 C CA . GLU A 1 130 ? -32.140 -16.341 58.164 1.00 93.25 130 GLU A CA 1
ATOM 964 C C . GLU A 1 130 ? -32.258 -14.879 57.702 1.00 93.25 130 GLU A C 1
ATOM 966 O O . GLU A 1 130 ? -32.329 -14.603 56.501 1.00 93.25 130 GLU A O 1
ATOM 971 N N . VAL A 1 131 ? -32.253 -13.928 58.642 1.00 95.25 131 VAL A N 1
ATOM 972 C CA . VAL A 1 131 ? -32.255 -12.490 58.327 1.00 95.25 131 VAL A CA 1
ATOM 973 C C . VAL A 1 131 ? -30.983 -12.100 57.576 1.00 95.25 131 VAL A C 1
ATOM 975 O O . VAL A 1 131 ? -31.077 -11.434 56.546 1.00 95.25 131 VAL A O 1
ATOM 978 N N . GLU A 1 132 ? -29.817 -12.563 58.028 1.00 94.50 132 GLU A N 1
ATOM 979 C CA . GLU A 1 132 ? -28.534 -12.310 57.363 1.00 94.50 132 GLU A CA 1
ATOM 980 C C . GLU A 1 132 ? -28.527 -12.855 55.927 1.00 94.50 132 GLU A C 1
ATOM 982 O O . GLU A 1 132 ? -28.152 -12.159 54.985 1.00 94.50 132 GLU A O 1
ATOM 987 N N . THR A 1 133 ? -29.055 -14.064 55.726 1.00 97.25 133 THR A N 1
ATOM 988 C CA . THR A 1 133 ? -29.175 -14.675 54.394 1.00 97.25 133 THR A CA 1
ATOM 989 C C . THR A 1 133 ? -30.077 -13.849 53.474 1.00 97.25 133 THR A C 1
ATOM 991 O O . THR A 1 133 ? -29.753 -13.646 52.302 1.00 97.25 133 THR A O 1
ATOM 994 N N . LYS A 1 134 ? -31.195 -13.318 53.990 1.00 97.75 134 LYS A N 1
ATOM 995 C CA . LYS A 1 134 ? -32.097 -12.440 53.223 1.00 97.75 134 LYS A CA 1
ATOM 996 C C . LYS A 1 134 ? -31.431 -11.113 52.861 1.00 97.7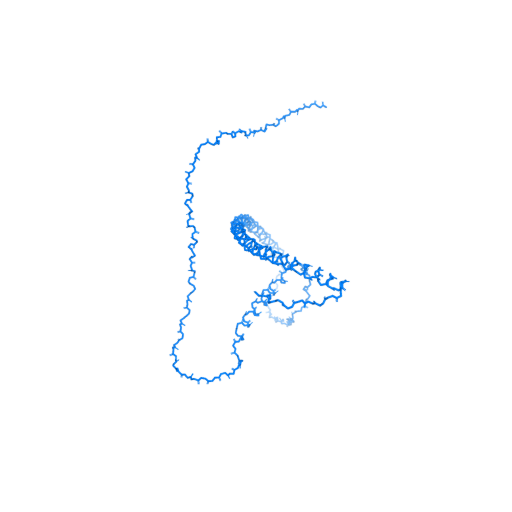5 134 LYS A C 1
ATOM 998 O O . LYS A 1 134 ? -31.584 -10.657 51.727 1.00 97.75 134 LYS A O 1
ATOM 1003 N N . ILE A 1 135 ? -30.678 -10.516 53.787 1.00 97.31 135 ILE A N 1
ATOM 1004 C CA . ILE A 1 135 ? -29.903 -9.292 53.536 1.00 97.31 135 ILE A CA 1
ATOM 1005 C C . ILE A 1 135 ? -28.853 -9.556 52.452 1.00 97.31 135 ILE A C 1
ATOM 1007 O O . ILE A 1 135 ? -28.802 -8.819 51.467 1.00 97.31 135 ILE A O 1
ATOM 1011 N N . GLY A 1 136 ? -28.091 -10.645 52.571 1.00 98.12 136 GLY A N 1
ATOM 1012 C CA . GLY A 1 136 ? -27.089 -11.047 51.584 1.00 98.12 136 GLY A CA 1
ATOM 1013 C C . GLY A 1 136 ? -27.691 -11.304 50.201 1.00 98.12 136 GLY A C 1
ATOM 1014 O O . GLY A 1 136 ? -27.183 -10.801 49.198 1.00 98.12 136 GLY A O 1
ATOM 1015 N N . ALA A 1 137 ? -28.820 -12.014 50.123 1.00 98.25 137 ALA A N 1
ATOM 1016 C CA . ALA A 1 137 ? -29.528 -12.249 48.864 1.00 98.25 137 ALA A CA 1
ATOM 1017 C C . ALA A 1 137 ? -30.015 -10.939 48.222 1.00 98.25 137 ALA A C 1
ATOM 1019 O O . ALA A 1 137 ? -29.853 -10.740 47.015 1.00 98.25 137 ALA A O 1
ATOM 1020 N N . TRP A 1 138 ? -30.564 -10.019 49.021 1.00 98.44 138 TRP A N 1
ATOM 1021 C CA . TRP A 1 138 ? -31.010 -8.710 48.545 1.00 98.44 138 TRP A CA 1
ATOM 1022 C C . TRP A 1 138 ? -29.843 -7.839 48.059 1.00 98.44 138 TRP A C 1
ATOM 1024 O O . TRP A 1 138 ? -29.915 -7.253 46.974 1.00 98.44 138 TRP A O 1
ATOM 1034 N N . GLN A 1 139 ? -28.742 -7.803 48.813 1.00 98.56 139 GLN A N 1
ATOM 1035 C CA . GLN A 1 139 ? -27.512 -7.114 48.430 1.00 98.56 139 GLN A CA 1
ATOM 1036 C C . GLN A 1 139 ? -26.960 -7.671 47.112 1.00 98.56 139 GLN A C 1
ATOM 1038 O O . GLN A 1 139 ? -26.714 -6.905 46.178 1.00 98.56 139 GLN A O 1
ATOM 1043 N N . ASN A 1 140 ? -26.833 -8.995 46.995 1.00 98.06 140 ASN A N 1
ATOM 1044 C CA . ASN A 1 140 ? -26.343 -9.656 45.786 1.00 98.06 140 ASN A CA 1
ATOM 1045 C C . ASN A 1 140 ? -27.244 -9.378 44.580 1.00 98.06 140 ASN A C 1
ATOM 1047 O O . ASN A 1 140 ? -26.742 -9.070 43.499 1.00 98.06 140 ASN A O 1
ATOM 1051 N N . ALA A 1 141 ? -28.568 -9.395 44.759 1.00 98.31 141 ALA A N 1
ATOM 1052 C CA . ALA A 1 141 ? -29.510 -9.027 43.705 1.00 98.31 141 ALA A CA 1
ATOM 1053 C C . ALA A 1 141 ? -29.315 -7.570 43.246 1.00 98.31 141 ALA A C 1
ATOM 1055 O O . ALA A 1 141 ? -29.370 -7.272 42.046 1.00 98.31 141 ALA A O 1
ATOM 1056 N N . LYS A 1 142 ? -29.046 -6.647 44.179 1.00 98.62 142 LYS A N 1
ATOM 1057 C CA . LYS A 1 142 ? -28.807 -5.239 43.849 1.00 98.62 142 LYS A CA 1
ATOM 1058 C C . LYS A 1 142 ? -27.477 -5.035 43.124 1.00 98.62 142 LYS A C 1
ATOM 1060 O O . LYS A 1 142 ? -27.457 -4.341 42.105 1.00 98.62 142 LYS A O 1
ATOM 1065 N N . ILE A 1 143 ? -26.409 -5.685 43.589 1.00 98.31 143 ILE A N 1
ATOM 1066 C CA . ILE A 1 143 ? -25.093 -5.692 42.932 1.00 98.31 143 ILE A CA 1
ATOM 1067 C C . ILE A 1 143 ? -25.214 -6.268 41.520 1.00 98.31 143 ILE A C 1
ATOM 1069 O O . ILE A 1 143 ? -24.749 -5.650 40.563 1.00 98.31 143 ILE A O 1
ATOM 1073 N N . ALA A 1 144 ? -25.903 -7.401 41.362 1.00 98.62 144 ALA A N 1
ATOM 1074 C CA . ALA A 1 144 ? -26.124 -8.024 40.062 1.00 98.62 144 ALA A CA 1
ATOM 1075 C C . ALA A 1 144 ? -26.844 -7.074 39.096 1.00 98.62 144 ALA A C 1
ATOM 1077 O O . ALA A 1 144 ? -26.435 -6.951 37.943 1.00 98.62 144 ALA A O 1
ATOM 1078 N N . LYS A 1 145 ? -27.864 -6.337 39.560 1.00 98.56 145 LYS A N 1
ATOM 1079 C CA . LYS A 1 145 ? -28.577 -5.349 38.734 1.00 98.56 145 LYS A CA 1
ATOM 1080 C C . LYS A 1 145 ? -27.664 -4.214 38.257 1.00 98.56 145 LYS A C 1
ATOM 1082 O O . LYS A 1 145 ? -27.759 -3.817 37.096 1.00 98.56 145 LYS A O 1
ATOM 1087 N N . ILE A 1 146 ? -26.789 -3.710 39.129 1.00 98.56 146 ILE A N 1
ATOM 1088 C CA . ILE A 1 146 ? -25.815 -2.661 38.787 1.00 98.56 146 ILE A CA 1
ATOM 1089 C C . ILE A 1 146 ? -24.801 -3.194 37.771 1.00 98.56 146 ILE A C 1
ATOM 1091 O O . ILE A 1 146 ? -24.615 -2.587 36.719 1.00 98.56 146 ILE A O 1
ATOM 1095 N N . ASN A 1 147 ? -24.215 -4.361 38.033 1.00 98.62 147 ASN A N 1
ATOM 1096 C CA . ASN A 1 147 ? -23.219 -4.972 37.155 1.00 98.62 147 ASN A CA 1
ATOM 1097 C C . ASN A 1 147 ? -23.810 -5.291 35.768 1.00 98.62 147 ASN A C 1
ATOM 1099 O O . ASN A 1 147 ? -23.198 -5.031 34.739 1.00 98.62 147 ASN A O 1
ATOM 1103 N N . ASN A 1 148 ? -25.058 -5.761 35.714 1.00 98.62 148 ASN A N 1
ATOM 1104 C CA . ASN A 1 148 ? -25.733 -6.041 34.448 1.00 98.62 148 ASN A CA 1
ATOM 1105 C C . ASN A 1 148 ? -25.994 -4.769 33.615 1.00 98.62 148 ASN A C 1
ATOM 1107 O O . ASN A 1 148 ? -25.951 -4.822 32.388 1.00 98.62 148 ASN A O 1
ATOM 1111 N N . ARG A 1 149 ? -26.244 -3.623 34.267 1.00 98.25 149 ARG A N 1
ATOM 1112 C CA . ARG A 1 149 ? -26.328 -2.315 33.594 1.00 98.25 149 ARG A CA 1
ATOM 1113 C C . ARG A 1 149 ? -24.957 -1.880 33.082 1.00 98.25 149 ARG A C 1
ATOM 1115 O O . ARG A 1 149 ? -24.851 -1.533 31.913 1.00 98.25 149 ARG A O 1
ATOM 1122 N N . PHE A 1 150 ? -23.933 -1.980 33.927 1.00 98.62 150 PHE A N 1
ATOM 1123 C CA . PHE A 1 150 ? -22.558 -1.643 33.568 1.00 98.62 150 PHE A CA 1
ATOM 1124 C C . PHE A 1 150 ? -22.071 -2.444 32.356 1.00 98.62 150 PHE A C 1
ATOM 1126 O O . PHE A 1 150 ? -21.630 -1.852 31.383 1.00 98.62 150 PHE A O 1
ATOM 1133 N N . LYS A 1 151 ? -22.258 -3.770 32.341 1.00 98.75 151 LYS A N 1
ATOM 1134 C CA . LYS A 1 151 ? -21.860 -4.622 31.204 1.00 98.75 151 LYS A CA 1
ATOM 1135 C C . LYS A 1 151 ? -22.516 -4.227 29.880 1.00 98.75 151 LYS A C 1
ATOM 1137 O O . LYS A 1 151 ? -21.917 -4.405 28.826 1.00 98.75 151 LYS A O 1
ATOM 1142 N N . ARG A 1 152 ? -23.751 -3.717 29.916 1.00 98.50 152 ARG A N 1
ATOM 1143 C CA . ARG A 1 152 ? -24.434 -3.224 28.712 1.00 98.50 152 ARG A CA 1
ATOM 1144 C C . ARG A 1 152 ? -23.853 -1.900 28.233 1.00 98.50 152 ARG A C 1
ATOM 1146 O O . ARG A 1 152 ? -23.667 -1.739 27.036 1.00 98.50 152 ARG A O 1
ATOM 1153 N N . GLU A 1 153 ? -23.568 -0.980 29.150 1.00 98.56 153 GLU A N 1
ATOM 1154 C CA . GLU A 1 153 ? -22.917 0.293 28.818 1.00 98.56 153 GLU A CA 1
ATOM 1155 C C . GLU A 1 153 ? -21.499 0.060 28.282 1.00 98.56 153 GLU A C 1
ATOM 1157 O O . GLU A 1 153 ? -21.147 0.600 27.239 1.00 98.56 153 GLU A O 1
ATOM 1162 N N . ASP A 1 154 ? -20.737 -0.825 28.920 1.00 98.44 154 ASP A N 1
ATOM 1163 C CA . ASP A 1 154 ? -19.393 -1.221 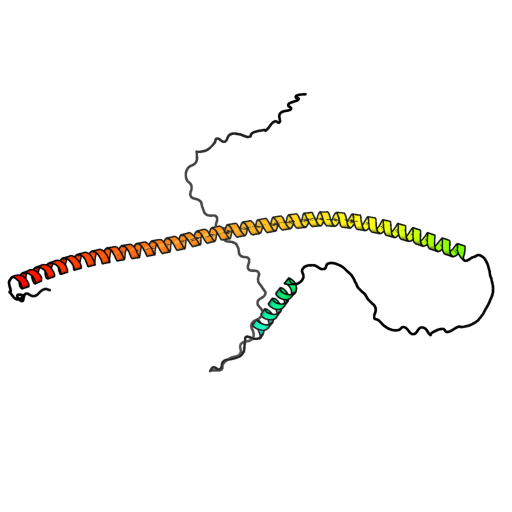28.500 1.00 98.44 154 ASP A CA 1
ATOM 1164 C C . ASP A 1 154 ? -19.384 -1.827 27.087 1.00 98.44 154 ASP A C 1
ATOM 1166 O O . ASP A 1 154 ? -18.592 -1.428 26.238 1.00 98.44 154 ASP A O 1
ATOM 1170 N N . ALA A 1 155 ? -20.337 -2.712 26.772 1.00 98.50 155 ALA A N 1
ATOM 1171 C CA . ALA A 1 155 ? -20.475 -3.261 25.423 1.00 98.50 155 ALA A CA 1
ATOM 1172 C C . ALA A 1 155 ? -20.766 -2.183 24.359 1.00 98.50 155 ALA A C 1
ATOM 1174 O O . ALA A 1 155 ? -20.265 -2.278 23.239 1.00 98.50 155 ALA A O 1
ATOM 1175 N N . VAL A 1 156 ? -21.553 -1.155 24.696 1.00 98.62 156 VAL A N 1
ATOM 1176 C CA . VAL A 1 156 ? -21.836 -0.027 23.791 1.00 98.62 156 VAL A CA 1
ATOM 1177 C C . VAL A 1 156 ? -20.592 0.837 23.587 1.00 98.62 156 VAL A C 1
ATOM 1179 O O . VAL A 1 156 ? -20.292 1.200 22.450 1.00 98.62 156 VAL A O 1
ATOM 1182 N N . ILE A 1 157 ? -19.853 1.128 24.661 1.00 98.69 157 ILE A N 1
ATOM 1183 C CA . ILE A 1 157 ? -18.602 1.896 24.605 1.00 98.69 157 ILE A CA 1
ATOM 1184 C C . ILE A 1 157 ? -17.577 1.167 23.731 1.00 98.69 157 ILE A C 1
ATOM 1186 O O . ILE A 1 157 ? -17.066 1.751 22.778 1.00 98.69 157 ILE A O 1
ATOM 1190 N N . ASN A 1 158 ? -17.360 -0.124 23.986 1.00 98.62 158 ASN A N 1
ATOM 1191 C CA . ASN A 1 158 ? -16.431 -0.951 23.218 1.00 98.62 158 ASN A CA 1
ATOM 1192 C C . ASN A 1 158 ? -16.849 -1.075 21.745 1.00 98.62 158 ASN A C 1
ATOM 1194 O O . ASN A 1 158 ? -16.001 -1.057 20.853 1.00 98.62 158 ASN A O 1
ATOM 1198 N N . GLY A 1 159 ? -18.154 -1.172 21.469 1.00 98.75 159 GLY A N 1
ATOM 1199 C CA . GLY A 1 159 ? -18.677 -1.176 20.103 1.00 98.75 159 GLY A CA 1
ATOM 1200 C C . GLY A 1 159 ? -18.359 0.121 19.356 1.00 98.75 159 GLY A C 1
ATOM 1201 O O . GLY A 1 159 ? -17.876 0.077 18.224 1.00 98.75 159 GLY A O 1
ATOM 1202 N N . TRP A 1 160 ? -18.569 1.267 20.007 1.00 98.81 160 TRP A N 1
ATOM 1203 C CA . TRP A 1 160 ? -18.274 2.579 19.431 1.00 98.81 160 TRP A CA 1
ATOM 1204 C C . TRP A 1 160 ? -16.769 2.810 19.238 1.00 98.81 160 TRP A C 1
ATOM 1206 O O . TRP A 1 160 ? -16.345 3.255 18.173 1.00 98.81 160 TRP A O 1
ATOM 1216 N N . GLU A 1 161 ? -15.941 2.458 20.222 1.00 98.75 161 GLU A N 1
ATOM 1217 C CA . GLU A 1 161 ? -14.481 2.533 20.096 1.00 98.75 161 GLU A CA 1
ATOM 1218 C C . GLU A 1 161 ? -13.982 1.655 18.942 1.00 98.75 161 GLU A C 1
ATOM 1220 O O . GLU A 1 161 ? -13.215 2.112 18.089 1.00 98.75 161 GLU A O 1
ATOM 1225 N N . GLY A 1 162 ? -14.481 0.418 18.860 1.00 98.69 162 GLY A N 1
ATOM 1226 C CA . GLY A 1 162 ? -14.174 -0.504 17.776 1.00 98.69 162 GLY A CA 1
ATOM 1227 C C . GLY A 1 162 ? -14.530 0.069 16.404 1.00 98.69 162 GLY A C 1
ATOM 1228 O O . GLY A 1 162 ? -13.716 -0.006 15.482 1.00 98.69 162 GLY A O 1
ATOM 1229 N N . GLU A 1 163 ? -15.700 0.696 16.260 1.00 98.69 163 GLU A N 1
ATOM 1230 C CA . GLU A 1 163 ? -16.109 1.355 15.015 1.00 98.69 163 GLU A CA 1
ATOM 1231 C C . GLU A 1 163 ? -15.139 2.477 14.618 1.00 98.69 163 GLU A C 1
ATOM 1233 O O . GLU A 1 163 ? -14.689 2.545 13.469 1.00 98.69 163 GLU A O 1
ATOM 1238 N N . GLN A 1 164 ? -14.749 3.321 15.574 1.00 98.69 164 GLN A N 1
ATOM 1239 C CA . GLN A 1 164 ? -13.825 4.427 15.333 1.00 98.69 164 GLN A CA 1
ATOM 1240 C C . GLN A 1 164 ? -12.429 3.930 14.933 1.00 98.69 164 GLN A C 1
ATOM 1242 O O . GLN A 1 164 ? -11.836 4.445 13.977 1.00 98.69 164 GLN A O 1
ATOM 1247 N N . VAL A 1 165 ? -11.932 2.879 15.591 1.00 98.81 165 VAL A N 1
ATOM 1248 C CA . VAL A 1 165 ? -10.669 2.214 15.237 1.00 98.81 165 VAL A CA 1
ATOM 1249 C C . VAL A 1 165 ? -10.748 1.598 13.838 1.00 98.81 165 VAL A C 1
ATOM 1251 O O . VAL A 1 165 ? -9.846 1.800 13.022 1.00 98.81 165 VAL A O 1
ATOM 1254 N N . GLN A 1 166 ? -11.833 0.893 13.503 1.00 98.75 166 GLN A N 1
ATOM 1255 C CA . GLN A 1 166 ? -12.013 0.313 12.166 1.00 98.75 166 GLN A CA 1
ATOM 1256 C C . GLN A 1 166 ? -12.097 1.384 11.076 1.00 98.75 166 GLN A C 1
ATOM 1258 O O . GLN A 1 166 ? -11.530 1.209 9.991 1.00 98.75 166 GLN A O 1
ATOM 1263 N N . LYS A 1 167 ? -12.741 2.519 11.360 1.00 98.62 167 LYS A N 1
ATOM 1264 C CA . LYS A 1 167 ? -12.800 3.667 10.452 1.00 98.62 167 LYS A CA 1
ATOM 1265 C C . LYS A 1 167 ? -11.408 4.238 10.180 1.00 98.62 167 LYS A C 1
ATOM 1267 O O . LYS A 1 167 ? -11.056 4.437 9.015 1.00 98.62 167 LYS A O 1
ATOM 1272 N N . ALA A 1 168 ? -10.599 4.437 11.222 1.00 98.56 168 ALA A N 1
ATOM 1273 C CA . ALA A 1 168 ? -9.216 4.894 11.090 1.00 98.56 168 ALA A CA 1
ATOM 1274 C C . ALA A 1 168 ? -8.349 3.888 10.308 1.00 98.56 168 ALA A C 1
ATOM 1276 O O . ALA A 1 168 ? -7.667 4.270 9.356 1.00 98.56 168 ALA A O 1
ATOM 1277 N N . ASN A 1 169 ? -8.449 2.594 10.626 1.00 98.50 169 ASN A N 1
ATOM 1278 C CA . ASN A 1 169 ? -7.732 1.527 9.919 1.00 98.50 169 ASN A CA 1
ATOM 1279 C C . ASN A 1 169 ? -8.111 1.455 8.435 1.00 98.50 169 ASN A C 1
ATOM 1281 O O . ASN A 1 169 ? -7.254 1.285 7.568 1.00 98.50 169 ASN A O 1
ATOM 1285 N N . THR A 1 170 ? -9.397 1.607 8.119 1.00 98.69 170 THR A N 1
ATOM 1286 C CA . THR A 1 170 ? -9.880 1.609 6.732 1.00 98.69 170 THR A CA 1
ATOM 1287 C C . THR A 1 170 ? -9.370 2.828 5.969 1.00 98.69 170 THR A C 1
ATOM 1289 O O . THR A 1 170 ? -8.984 2.712 4.802 1.00 98.69 170 THR A O 1
ATOM 1292 N N . TRP A 1 171 ? -9.325 3.994 6.619 1.00 98.31 171 TRP A N 1
ATOM 1293 C CA . TRP A 1 171 ? -8.733 5.193 6.034 1.00 98.31 171 TRP A CA 1
ATOM 1294 C C . TRP A 1 171 ? -7.234 5.005 5.762 1.00 98.31 171 TRP A C 1
ATOM 1296 O O . TRP A 1 171 ? -6.794 5.269 4.642 1.00 98.31 171 TRP A O 1
ATOM 1306 N N . MET A 1 172 ? -6.480 4.453 6.717 1.00 98.50 172 MET A N 1
ATOM 1307 C CA . MET A 1 172 ? -5.054 4.152 6.546 1.00 98.50 172 MET A CA 1
ATOM 1308 C C . MET A 1 172 ? -4.811 3.209 5.360 1.00 98.50 172 MET A C 1
ATOM 1310 O O . MET A 1 172 ? -4.066 3.547 4.444 1.00 98.50 172 MET A O 1
ATOM 1314 N N . LYS A 1 173 ? -5.546 2.091 5.284 1.00 98.69 173 LYS A N 1
ATOM 1315 C CA . LYS A 1 173 ? -5.468 1.149 4.150 1.00 98.69 173 LYS A CA 1
ATOM 1316 C C . LYS A 1 173 ? -5.757 1.814 2.802 1.00 98.69 173 LYS A C 1
ATOM 1318 O O . LYS A 1 173 ? -5.188 1.449 1.772 1.00 98.69 173 LYS A O 1
ATOM 1323 N N . LYS A 1 174 ? -6.663 2.799 2.771 1.00 98.56 174 LYS A N 1
ATOM 1324 C CA . LYS A 1 174 ? -6.953 3.570 1.553 1.00 98.56 174 LYS A CA 1
ATOM 1325 C C . LYS A 1 174 ? -5.759 4.432 1.138 1.00 98.56 174 LYS A C 1
ATOM 1327 O O . LYS A 1 174 ? -5.500 4.534 -0.062 1.00 98.56 174 LYS A O 1
ATOM 1332 N N . VAL A 1 175 ? -5.058 5.034 2.096 1.00 98.50 175 VAL A N 1
ATOM 1333 C CA . VAL A 1 175 ? -3.832 5.805 1.849 1.00 98.50 175 VAL A CA 1
ATOM 1334 C C . VAL A 1 175 ? -2.718 4.892 1.334 1.00 98.50 175 VAL A C 1
ATOM 1336 O O . VAL A 1 175 ? -2.154 5.180 0.279 1.00 98.50 175 VAL A O 1
ATOM 1339 N N . GLU A 1 176 ? -2.471 3.761 1.996 1.00 98.12 176 GLU A N 1
ATOM 1340 C CA . GLU A 1 176 ? -1.460 2.774 1.583 1.00 98.12 176 GLU A CA 1
ATOM 1341 C C . GLU A 1 176 ? -1.693 2.285 0.151 1.00 98.12 176 GLU A C 1
ATOM 1343 O O . GLU A 1 176 ? -0.780 2.303 -0.671 1.00 98.12 176 GLU A O 1
ATOM 1348 N N . ARG A 1 177 ? -2.940 1.947 -0.199 1.00 98.38 177 ARG A N 1
ATOM 1349 C CA . ARG A 1 177 ? -3.291 1.529 -1.562 1.00 98.38 177 ARG A CA 1
ATOM 1350 C C . ARG A 1 177 ? -3.000 2.610 -2.606 1.00 98.38 177 ARG A C 1
ATOM 1352 O O . ARG A 1 177 ? -2.497 2.290 -3.679 1.00 98.38 177 ARG A O 1
ATOM 1359 N N . LYS A 1 178 ? -3.303 3.881 -2.313 1.00 98.19 178 LYS A N 1
ATOM 1360 C CA . LYS A 1 178 ? -2.980 4.995 -3.224 1.00 98.19 178 LYS A CA 1
ATOM 1361 C C . LYS A 1 178 ? -1.470 5.166 -3.392 1.00 98.19 178 LYS A C 1
ATOM 1363 O O . LYS A 1 178 ? -1.013 5.517 -4.479 1.00 98.19 178 LYS A O 1
ATOM 1368 N N . LEU A 1 179 ? -0.706 4.956 -2.324 1.00 98.44 179 LEU A N 1
ATOM 1369 C CA . LEU A 1 179 ? 0.750 5.034 -2.363 1.00 98.44 179 LEU A CA 1
ATOM 1370 C C . LEU A 1 179 ? 1.341 3.889 -3.194 1.00 98.44 179 LEU A C 1
ATOM 1372 O O . LEU A 1 179 ? 2.185 4.141 -4.055 1.00 98.44 179 LEU A O 1
ATOM 1376 N N . GLU A 1 180 ? 0.840 2.669 -3.013 1.00 98.31 180 GLU A N 1
ATOM 1377 C CA . GLU A 1 180 ? 1.287 1.501 -3.775 1.00 98.31 180 GLU A CA 1
ATOM 1378 C C . GLU A 1 180 ? 0.940 1.619 -5.264 1.00 98.31 180 GLU A C 1
ATOM 1380 O O . GLU A 1 180 ? 1.763 1.313 -6.122 1.00 98.31 180 GLU A O 1
ATOM 1385 N N . GLU A 1 181 ? -0.228 2.173 -5.603 1.00 98.31 181 GLU A N 1
ATOM 1386 C CA . GLU A 1 181 ? -0.592 2.449 -6.996 1.00 98.31 181 GLU A CA 1
ATOM 1387 C C . GLU A 1 181 ? 0.387 3.432 -7.665 1.00 98.31 181 GLU A C 1
ATOM 1389 O O . GLU A 1 181 ? 0.825 3.212 -8.797 1.00 98.31 181 GLU A O 1
ATOM 1394 N N . LYS A 1 182 ? 0.774 4.508 -6.965 1.00 98.44 182 LYS A N 1
ATOM 1395 C CA . LYS A 1 182 ? 1.780 5.462 -7.467 1.00 98.44 182 LYS A CA 1
ATOM 1396 C C . LYS A 1 182 ? 3.146 4.794 -7.632 1.00 98.44 182 LYS A C 1
ATOM 1398 O O . LYS A 1 182 ? 3.814 5.019 -8.643 1.00 98.44 182 LYS A O 1
ATOM 1403 N N . ARG A 1 183 ? 3.543 3.957 -6.669 1.00 98.44 183 ARG A N 1
ATOM 1404 C CA . ARG A 1 183 ? 4.792 3.189 -6.714 1.00 98.44 183 ARG A CA 1
ATOM 1405 C C . ARG A 1 183 ? 4.823 2.245 -7.918 1.00 98.44 183 ARG A C 1
ATOM 1407 O O . ARG A 1 183 ? 5.797 2.263 -8.668 1.00 98.44 183 ARG A O 1
ATOM 1414 N N . ALA A 1 184 ? 3.752 1.487 -8.145 1.00 98.44 184 ALA A N 1
ATOM 1415 C CA . ALA A 1 184 ? 3.631 0.562 -9.269 1.00 98.44 184 ALA A CA 1
ATOM 1416 C C . ALA A 1 184 ? 3.722 1.284 -10.623 1.00 98.44 184 ALA A C 1
ATOM 1418 O O . ALA A 1 184 ? 4.520 0.888 -11.471 1.00 98.44 184 ALA A O 1
ATOM 1419 N N . LYS A 1 185 ? 2.997 2.399 -10.799 1.00 98.44 185 LYS A N 1
ATOM 1420 C CA . LYS A 1 185 ? 3.052 3.207 -12.034 1.00 98.44 185 LYS A CA 1
ATOM 1421 C C . LYS A 1 185 ? 4.453 3.755 -12.318 1.00 98.44 185 LYS A C 1
ATOM 1423 O O . LYS A 1 185 ? 4.887 3.777 -13.469 1.00 98.44 185 LYS A O 1
ATOM 1428 N N . ALA A 1 186 ? 5.175 4.198 -11.287 1.00 98.50 186 ALA A N 1
ATOM 1429 C CA . ALA A 1 186 ? 6.545 4.684 -11.445 1.00 98.50 186 ALA A CA 1
ATOM 1430 C C . ALA A 1 186 ? 7.504 3.564 -11.884 1.00 98.50 186 ALA A C 1
ATOM 1432 O O . ALA A 1 186 ? 8.319 3.769 -12.787 1.00 98.50 186 ALA A O 1
ATOM 1433 N N . LEU A 1 187 ? 7.375 2.376 -11.286 1.00 98.38 187 LEU A N 1
ATOM 1434 C CA . LEU A 1 187 ? 8.168 1.203 -11.656 1.00 98.38 187 LEU A CA 1
ATOM 1435 C C . LEU A 1 187 ? 7.869 0.737 -13.083 1.00 98.38 187 LEU A C 1
ATOM 1437 O O . LEU A 1 187 ? 8.803 0.479 -13.840 1.00 98.38 187 LEU A O 1
ATOM 1441 N N . GLU A 1 188 ? 6.597 0.688 -13.474 1.00 98.31 188 GLU A N 1
ATOM 1442 C CA . GLU A 1 188 ? 6.191 0.333 -14.836 1.00 98.31 188 GLU A CA 1
ATOM 1443 C C . GLU A 1 188 ? 6.757 1.322 -15.861 1.00 98.31 188 GLU A C 1
ATOM 1445 O O . GLU A 1 188 ? 7.336 0.909 -16.867 1.00 98.31 188 GLU A O 1
ATOM 1450 N N . LYS A 1 189 ? 6.663 2.633 -15.593 1.00 9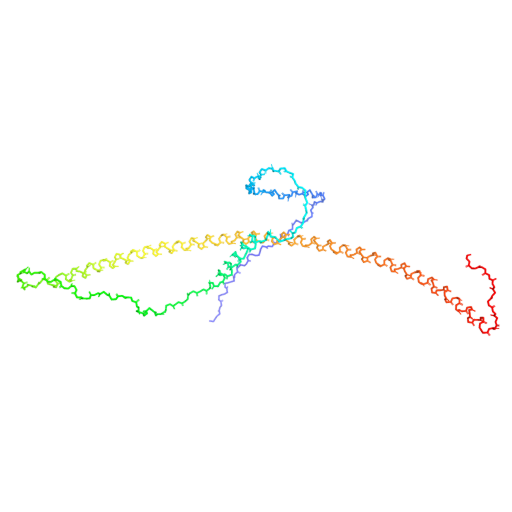8.62 189 LYS A N 1
ATOM 1451 C CA . LYS A 1 189 ? 7.232 3.664 -16.473 1.00 98.62 189 LYS A CA 1
ATOM 1452 C C . LYS A 1 189 ? 8.741 3.487 -16.640 1.00 98.62 189 LYS A C 1
ATOM 1454 O O . LYS A 1 189 ? 9.231 3.479 -17.766 1.00 98.62 189 LYS A O 1
ATOM 1459 N N . MET A 1 190 ? 9.457 3.282 -15.534 1.00 98.62 190 MET A N 1
ATOM 1460 C CA . MET A 1 190 ? 10.896 3.017 -15.552 1.00 98.62 190 MET A CA 1
ATOM 1461 C C . MET A 1 190 ? 11.229 1.779 -16.399 1.00 98.62 190 MET A C 1
ATOM 1463 O O . MET A 1 190 ? 12.111 1.835 -17.254 1.00 98.62 190 MET A O 1
ATOM 1467 N N . GLN A 1 191 ? 10.512 0.671 -16.202 1.00 98.62 191 GLN A N 1
ATOM 1468 C CA . GLN A 1 191 ? 10.720 -0.561 -16.969 1.00 98.62 191 GLN A CA 1
ATOM 1469 C C . GLN A 1 191 ? 10.399 -0.381 -18.458 1.00 98.62 191 GLN A C 1
ATOM 1471 O O . GLN A 1 191 ? 11.126 -0.896 -19.307 1.00 98.62 191 GLN A O 1
ATOM 1476 N N . ASN A 1 192 ? 9.356 0.381 -18.792 1.00 98.62 192 ASN A N 1
ATOM 1477 C CA . ASN A 1 192 ? 8.988 0.696 -20.170 1.00 98.62 192 ASN A CA 1
ATOM 1478 C C . ASN A 1 192 ? 10.083 1.515 -20.871 1.00 98.62 192 ASN A C 1
ATOM 1480 O O . ASN A 1 192 ? 10.464 1.202 -22.000 1.00 98.62 192 ASN A O 1
ATOM 1484 N N . ASP A 1 193 ? 10.637 2.520 -20.192 1.00 98.56 193 ASP A N 1
ATOM 1485 C CA . ASP A 1 193 ? 11.722 3.342 -20.731 1.00 98.56 193 ASP A CA 1
ATOM 1486 C C . ASP A 1 193 ? 13.007 2.521 -20.933 1.00 98.56 193 ASP A C 1
ATOM 1488 O O . ASP A 1 193 ? 13.643 2.618 -21.988 1.00 98.56 193 ASP A O 1
ATOM 1492 N N . ILE A 1 194 ? 13.334 1.633 -19.986 1.00 98.62 194 ILE A N 1
ATOM 1493 C CA . ILE A 1 194 ? 14.421 0.651 -20.125 1.00 98.62 194 ILE A CA 1
ATOM 1494 C C . ILE A 1 194 ? 14.178 -0.246 -21.350 1.00 98.62 194 ILE A C 1
ATOM 1496 O O . ILE A 1 194 ? 15.049 -0.366 -22.215 1.00 98.62 194 ILE A O 1
ATOM 1500 N N . ALA A 1 195 ? 12.985 -0.830 -21.484 1.00 98.50 195 ALA A N 1
ATOM 1501 C CA . ALA A 1 195 ? 12.643 -1.709 -22.601 1.00 98.50 195 ALA A CA 1
ATOM 1502 C C . ALA A 1 195 ? 12.713 -0.987 -23.959 1.00 98.50 195 ALA A C 1
ATOM 1504 O O . ALA A 1 195 ? 13.247 -1.531 -24.928 1.00 98.50 195 ALA A O 1
ATOM 1505 N N . LYS A 1 196 ? 12.238 0.264 -24.038 1.00 98.62 196 LYS A N 1
ATOM 1506 C CA . LYS A 1 196 ? 12.368 1.109 -25.237 1.00 98.62 196 LYS A CA 1
ATOM 1507 C C . LYS A 1 196 ? 13.829 1.344 -25.607 1.00 98.62 196 LYS A C 1
ATOM 1509 O O . LYS A 1 196 ? 14.178 1.242 -26.786 1.00 98.62 196 LYS A O 1
ATOM 1514 N N . ALA A 1 197 ? 14.677 1.650 -24.625 1.00 98.62 197 ALA A N 1
ATOM 1515 C CA . ALA A 1 197 ? 16.103 1.854 -24.849 1.00 98.62 197 ALA A CA 1
ATOM 1516 C C . ALA A 1 197 ? 16.777 0.577 -25.375 1.00 98.62 197 ALA A C 1
ATOM 1518 O O . ALA A 1 197 ? 17.486 0.638 -26.383 1.00 98.62 197 ALA A O 1
ATOM 1519 N N . HIS A 1 198 ? 16.495 -0.580 -24.765 1.00 98.62 198 HIS A N 1
ATOM 1520 C CA . HIS A 1 198 ? 17.001 -1.875 -25.227 1.00 98.62 198 HIS A CA 1
ATOM 1521 C C . HIS A 1 198 ? 16.550 -2.197 -26.649 1.00 98.62 198 HIS A C 1
ATOM 1523 O O . HIS A 1 198 ? 17.397 -2.441 -27.507 1.00 98.62 198 HIS A O 1
ATOM 1529 N N . ARG A 1 199 ? 15.248 -2.089 -26.938 1.00 98.44 199 ARG A N 1
ATOM 1530 C CA . ARG A 1 199 ? 14.700 -2.344 -28.278 1.00 98.44 199 ARG A CA 1
ATOM 1531 C C . ARG A 1 199 ? 15.364 -1.466 -29.339 1.00 98.44 199 ARG A C 1
ATOM 1533 O O . ARG A 1 199 ? 15.746 -1.955 -30.399 1.00 98.44 199 ARG A O 1
ATOM 1540 N N . LYS A 1 200 ? 15.552 -0.174 -29.047 1.00 98.56 200 LYS A N 1
ATOM 1541 C CA . LYS A 1 200 ? 16.226 0.761 -29.960 1.00 98.56 200 LYS A CA 1
ATOM 1542 C C . LYS A 1 200 ? 17.698 0.397 -30.166 1.00 98.56 200 LYS A C 1
ATOM 1544 O O . LYS A 1 200 ? 18.203 0.500 -31.282 1.00 98.56 200 LYS A O 1
ATOM 1549 N N . ALA A 1 201 ? 18.399 -0.018 -29.113 1.00 98.56 201 ALA A N 1
ATOM 1550 C CA . ALA A 1 201 ? 19.788 -0.459 -29.217 1.00 98.56 201 ALA A CA 1
ATOM 1551 C C . ALA A 1 201 ? 19.916 -1.754 -30.039 1.00 98.56 201 ALA A C 1
ATOM 1553 O O . ALA A 1 201 ? 20.814 -1.874 -30.874 1.00 98.56 201 ALA A O 1
ATOM 1554 N N . GLU A 1 202 ? 19.001 -2.699 -29.844 1.00 98.31 202 GLU A N 1
ATOM 1555 C CA . GLU A 1 202 ? 18.940 -3.957 -30.589 1.00 98.31 202 GLU A CA 1
ATOM 1556 C C . GLU A 1 202 ? 18.638 -3.735 -32.068 1.00 98.31 202 GLU A C 1
ATOM 1558 O O . GLU A 1 202 ? 19.338 -4.288 -32.911 1.00 98.31 202 GLU A O 1
ATOM 1563 N N . GLU A 1 203 ? 17.695 -2.853 -32.404 1.00 97.88 203 GLU A N 1
ATOM 1564 C CA . GLU A 1 203 ? 17.407 -2.476 -33.793 1.00 97.88 203 GLU A CA 1
ATOM 1565 C C . GLU A 1 203 ? 18.653 -1.913 -34.500 1.00 97.88 203 GLU A C 1
ATOM 1567 O O . GLU A 1 203 ? 18.958 -2.251 -35.651 1.00 97.88 203 GLU A O 1
ATOM 1572 N N . ARG A 1 204 ? 19.433 -1.083 -33.793 1.00 98.25 204 ARG A N 1
ATOM 1573 C CA . ARG A 1 204 ? 20.693 -0.529 -34.310 1.00 98.25 204 ARG A CA 1
ATOM 1574 C C . ARG A 1 204 ? 21.754 -1.610 -34.485 1.00 98.25 204 ARG A C 1
ATOM 1576 O O . ARG A 1 204 ? 22.435 -1.611 -35.513 1.00 98.25 204 ARG A O 1
ATOM 1583 N N . ARG A 1 205 ? 21.878 -2.532 -33.526 1.00 98.12 205 ARG A N 1
ATOM 1584 C CA . ARG A 1 205 ? 22.799 -3.674 -33.606 1.00 98.12 205 ARG A CA 1
ATOM 1585 C C . ARG A 1 205 ? 22.442 -4.586 -34.779 1.00 98.12 205 ARG A C 1
ATOM 1587 O O . ARG A 1 205 ? 23.315 -4.850 -35.598 1.00 98.12 205 ARG A O 1
ATOM 1594 N N . ALA A 1 206 ? 21.170 -4.955 -34.927 1.00 98.00 206 ALA A N 1
ATOM 1595 C CA . ALA A 1 206 ? 20.673 -5.766 -36.036 1.00 98.00 206 ALA A CA 1
ATOM 1596 C C . ALA A 1 206 ? 20.931 -5.093 -37.395 1.00 98.00 206 ALA A C 1
ATOM 1598 O O . ALA A 1 206 ? 21.420 -5.727 -38.327 1.00 98.00 206 ALA A O 1
ATOM 1599 N N . SER A 1 207 ? 20.700 -3.780 -37.499 1.00 97.81 207 SER A N 1
ATOM 1600 C CA . SER A 1 207 ? 20.994 -3.015 -38.720 1.00 97.81 207 SER A CA 1
ATOM 1601 C C . SER A 1 207 ? 22.489 -2.993 -39.064 1.00 97.81 207 SER A C 1
ATOM 1603 O O . SER A 1 207 ? 22.870 -3.104 -40.233 1.00 97.81 207 SER A O 1
ATOM 1605 N N . ALA A 1 208 ? 23.357 -2.829 -38.062 1.00 98.31 208 ALA A N 1
ATOM 1606 C CA . ALA A 1 208 ? 24.806 -2.862 -38.252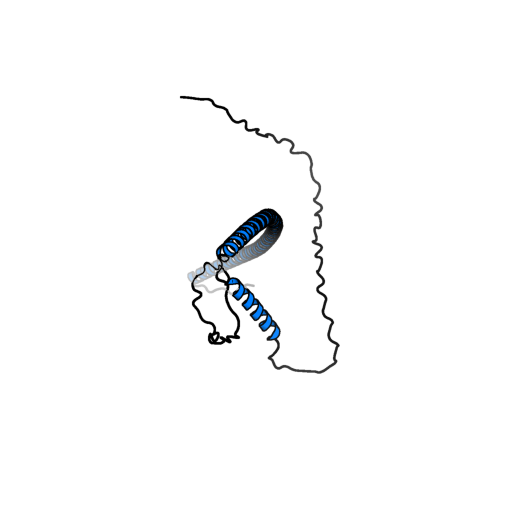 1.00 98.31 208 ALA A CA 1
ATOM 1607 C C . ALA A 1 208 ? 25.289 -4.264 -38.653 1.00 98.31 208 ALA A C 1
ATOM 1609 O O . ALA A 1 208 ? 26.124 -4.403 -39.549 1.00 98.31 208 ALA A O 1
ATOM 1610 N N . GLU A 1 209 ? 24.726 -5.297 -38.036 1.00 97.44 209 GLU A N 1
ATOM 1611 C CA . GLU A 1 209 ? 25.033 -6.692 -38.323 1.00 97.44 209 GLU A CA 1
ATOM 1612 C C . GLU A 1 209 ? 24.559 -7.111 -39.716 1.00 97.44 209 GLU A C 1
ATOM 1614 O O . GLU A 1 209 ? 25.329 -7.725 -40.447 1.00 97.44 209 GLU A O 1
ATOM 1619 N N . ALA A 1 210 ? 23.383 -6.667 -40.164 1.00 97.88 210 ALA A N 1
ATOM 1620 C CA . ALA A 1 210 ? 22.926 -6.868 -41.538 1.00 97.88 210 ALA A CA 1
ATOM 1621 C C . ALA A 1 210 ? 23.886 -6.228 -42.563 1.00 97.88 210 ALA A C 1
ATOM 1623 O O . ALA A 1 210 ? 24.282 -6.854 -43.553 1.00 97.88 210 ALA A O 1
ATOM 1624 N N . LYS A 1 211 ? 24.351 -4.993 -42.308 1.00 97.94 211 LYS A N 1
ATOM 1625 C CA . LYS A 1 211 ? 25.364 -4.326 -43.153 1.00 97.94 211 LYS A CA 1
ATOM 1626 C C . LYS A 1 211 ? 26.702 -5.069 -43.152 1.00 97.94 211 LYS A C 1
ATOM 1628 O O . LYS A 1 211 ? 27.349 -5.166 -44.193 1.00 97.94 211 LYS A O 1
ATOM 1633 N N . ARG A 1 212 ? 27.134 -5.599 -42.006 1.00 97.81 212 ARG A N 1
ATOM 1634 C CA . ARG A 1 212 ? 28.335 -6.442 -41.919 1.00 97.81 212 ARG A CA 1
ATOM 1635 C C . ARG A 1 212 ? 28.143 -7.745 -42.695 1.00 97.81 212 ARG A C 1
ATOM 1637 O O . ARG A 1 212 ? 29.003 -8.083 -43.502 1.00 97.81 212 ARG A O 1
ATOM 1644 N N . GLY A 1 213 ? 27.023 -8.433 -42.491 1.00 97.69 213 GLY A N 1
ATOM 1645 C CA . GLY A 1 213 ? 26.684 -9.704 -43.128 1.00 97.69 213 GLY A CA 1
ATOM 1646 C C . GLY A 1 213 ? 26.684 -9.602 -44.650 1.00 97.69 213 GLY A C 1
ATOM 1647 O O . GLY A 1 213 ? 27.327 -10.408 -45.311 1.00 97.69 213 GLY A O 1
ATOM 1648 N N . THR A 1 214 ? 26.080 -8.550 -45.210 1.00 97.00 214 THR A N 1
ATOM 1649 C CA . THR A 1 214 ? 26.102 -8.304 -46.666 1.00 97.00 214 THR A CA 1
ATOM 1650 C C . THR A 1 214 ? 27.513 -8.082 -47.219 1.00 97.00 214 THR A C 1
ATOM 1652 O O . THR A 1 214 ? 27.855 -8.640 -48.261 1.00 97.00 214 THR A O 1
ATOM 1655 N N . LYS A 1 215 ? 28.368 -7.309 -46.533 1.00 97.38 215 LYS A N 1
ATOM 1656 C CA . LYS A 1 215 ? 29.772 -7.122 -46.948 1.00 97.38 215 LYS A CA 1
ATOM 1657 C C . LYS A 1 215 ? 30.568 -8.425 -46.865 1.00 97.38 215 LYS A C 1
ATOM 1659 O O . LYS A 1 215 ? 31.301 -8.741 -47.796 1.00 97.38 215 LYS A O 1
ATOM 1664 N N . VAL A 1 216 ? 30.404 -9.180 -45.777 1.00 97.69 216 VAL A N 1
ATOM 1665 C CA . VAL A 1 216 ? 31.061 -10.482 -45.589 1.00 97.69 216 VAL A CA 1
ATOM 1666 C C . VAL A 1 216 ? 30.624 -11.465 -46.676 1.00 97.69 216 VAL A C 1
ATOM 1668 O O . VAL A 1 216 ? 31.484 -12.084 -47.295 1.00 97.69 216 VAL A O 1
ATOM 1671 N N . ALA A 1 217 ? 29.326 -11.548 -46.977 1.00 97.50 217 ALA A N 1
ATOM 1672 C CA . ALA A 1 217 ? 28.798 -12.408 -48.034 1.00 97.50 217 ALA A CA 1
ATOM 1673 C C . ALA A 1 217 ? 29.422 -12.091 -49.403 1.00 97.50 217 ALA A C 1
ATOM 1675 O O . ALA A 1 217 ? 29.894 -13.004 -50.074 1.00 97.50 217 ALA A O 1
ATOM 1676 N N . ARG A 1 218 ? 29.532 -10.805 -49.774 1.00 96.31 218 ARG A N 1
ATOM 1677 C CA . ARG A 1 218 ? 30.200 -10.391 -51.024 1.00 96.31 218 ARG A CA 1
ATOM 1678 C C . ARG A 1 218 ? 31.670 -10.806 -51.073 1.00 96.31 218 ARG A C 1
ATOM 1680 O O . ARG A 1 218 ? 32.143 -11.270 -52.104 1.00 96.31 218 ARG A O 1
ATOM 1687 N N . VAL A 1 219 ? 32.410 -10.637 -49.975 1.00 95.94 219 VAL A N 1
ATOM 1688 C CA . VAL A 1 219 ? 33.824 -11.051 -49.914 1.00 95.94 219 VAL A CA 1
ATOM 1689 C C . VAL A 1 219 ? 33.950 -12.566 -50.060 1.00 95.94 219 VAL A C 1
ATOM 1691 O O . VAL A 1 219 ? 34.814 -13.031 -50.801 1.00 95.94 219 VAL A O 1
ATOM 1694 N N . LEU A 1 220 ? 33.081 -13.334 -49.398 1.00 95.88 220 LEU A N 1
ATOM 1695 C CA . LEU A 1 220 ? 33.056 -14.793 -49.511 1.00 95.88 220 LEU A CA 1
ATOM 1696 C C . LEU A 1 220 ? 32.713 -15.251 -50.933 1.00 95.88 220 LEU A C 1
ATOM 1698 O O . LEU A 1 220 ? 33.356 -16.164 -51.443 1.00 95.88 220 LEU A O 1
ATOM 1702 N N . GLU A 1 221 ? 31.757 -14.597 -51.590 1.00 95.62 221 GLU A N 1
ATOM 1703 C CA . GLU A 1 221 ? 31.399 -14.862 -52.986 1.00 95.62 221 GLU A CA 1
ATOM 1704 C C . GLU A 1 221 ? 32.593 -14.633 -53.927 1.00 95.62 221 GLU A C 1
ATOM 1706 O O . GLU A 1 221 ? 32.961 -15.525 -54.693 1.00 95.62 221 GLU A O 1
ATOM 1711 N N . VAL A 1 222 ? 33.276 -13.488 -53.804 1.00 94.19 222 VAL A N 1
ATOM 1712 C CA . VAL A 1 222 ? 34.478 -13.181 -54.599 1.00 94.19 222 VAL A CA 1
ATOM 1713 C C . VAL A 1 222 ? 35.616 -14.163 -54.306 1.00 94.19 222 VAL A C 1
ATOM 1715 O O . VAL A 1 222 ? 36.283 -14.622 -55.232 1.00 94.19 222 VAL A O 1
ATOM 1718 N N . ALA A 1 223 ? 35.840 -14.520 -53.040 1.00 95.06 223 ALA A N 1
ATOM 1719 C CA . ALA A 1 223 ? 36.866 -15.490 -52.662 1.00 95.06 223 ALA A CA 1
ATOM 1720 C C . ALA A 1 223 ? 36.575 -16.887 -53.237 1.00 95.06 223 ALA A C 1
ATOM 1722 O O . ALA A 1 223 ? 37.488 -17.557 -53.724 1.00 95.06 223 ALA A O 1
ATOM 1723 N N . ASN A 1 224 ? 35.308 -17.314 -53.226 1.00 95.94 224 ASN A N 1
ATOM 1724 C CA . ASN A 1 224 ? 34.881 -18.571 -53.838 1.00 95.94 224 ASN A CA 1
ATOM 1725 C C . ASN A 1 224 ? 35.093 -18.552 -55.360 1.00 95.94 224 ASN A C 1
ATOM 1727 O O . ASN A 1 224 ? 35.620 -19.523 -55.903 1.00 95.94 224 ASN A O 1
ATOM 1731 N N . LEU A 1 225 ? 34.789 -17.436 -56.035 1.00 94.94 225 LEU A N 1
ATOM 1732 C CA . LEU A 1 225 ? 35.083 -17.253 -57.460 1.00 94.94 225 LEU A CA 1
ATOM 1733 C C . LEU A 1 225 ? 36.593 -17.321 -57.752 1.00 94.94 225 LEU A C 1
ATOM 1735 O O . LEU A 1 225 ? 37.013 -18.026 -58.665 1.00 94.94 225 LEU A O 1
ATOM 1739 N N . MET A 1 226 ? 37.427 -16.632 -56.968 1.00 93.06 226 MET A N 1
ATOM 1740 C CA . MET A 1 226 ? 38.890 -16.668 -57.116 1.00 93.06 226 MET A CA 1
ATOM 1741 C C . MET A 1 226 ? 39.455 -18.082 -56.941 1.00 93.06 226 MET A C 1
ATOM 1743 O O . MET A 1 226 ? 40.330 -18.484 -57.708 1.00 93.06 226 MET A O 1
ATOM 1747 N N . ARG A 1 227 ? 38.922 -18.850 -55.979 1.00 94.50 227 ARG A N 1
ATOM 1748 C CA . ARG A 1 227 ? 39.280 -20.261 -55.771 1.00 94.50 227 ARG A CA 1
ATOM 1749 C C . ARG A 1 227 ? 38.893 -21.124 -56.973 1.00 94.50 227 ARG A C 1
ATOM 1751 O O . ARG A 1 227 ? 39.693 -21.957 -57.378 1.00 94.50 227 ARG A O 1
ATOM 1758 N N . ALA A 1 228 ? 37.714 -20.900 -57.557 1.00 95.06 228 ALA A N 1
ATOM 1759 C CA . ALA A 1 228 ? 37.258 -21.625 -58.745 1.00 95.06 228 ALA A CA 1
ATOM 1760 C C . ALA A 1 228 ? 38.093 -21.301 -60.000 1.00 95.06 228 ALA A C 1
ATOM 1762 O O . ALA A 1 228 ? 38.356 -22.184 -60.809 1.00 95.06 228 ALA A O 1
ATOM 1763 N N . VAL A 1 229 ? 38.534 -20.047 -60.153 1.00 93.62 229 VAL A N 1
ATOM 1764 C CA . VAL A 1 229 ? 39.309 -19.574 -61.318 1.00 93.62 229 VAL A CA 1
ATOM 1765 C C . VAL A 1 229 ? 40.830 -19.754 -61.136 1.00 93.62 229 VAL A C 1
ATOM 1767 O O . VAL A 1 229 ? 41.588 -19.612 -62.093 1.00 93.62 229 VAL A O 1
ATOM 1770 N N . GLY A 1 230 ? 41.307 -20.054 -59.922 1.00 92.94 230 GLY A N 1
ATOM 1771 C CA . GLY A 1 230 ? 42.732 -20.256 -59.622 1.00 92.94 230 GLY A CA 1
ATOM 1772 C C . GLY A 1 230 ? 43.583 -18.977 -59.655 1.00 92.94 230 GLY A C 1
ATOM 1773 O O . GLY A 1 230 ? 44.792 -19.049 -59.867 1.00 92.94 230 GLY A O 1
ATOM 1774 N N . ARG A 1 231 ? 42.976 -17.793 -59.473 1.00 86.75 231 ARG A N 1
ATOM 1775 C CA . ARG A 1 231 ? 43.672 -16.489 -59.507 1.00 86.75 231 ARG A CA 1
ATOM 1776 C C . ARG A 1 231 ? 43.763 -15.864 -58.115 1.00 86.75 231 ARG A C 1
ATOM 1778 O O . ARG A 1 231 ? 42.763 -15.769 -57.410 1.00 86.75 231 ARG A O 1
ATOM 1785 N N . ALA A 1 232 ? 44.957 -15.401 -57.743 1.00 86.50 232 ALA A N 1
ATOM 1786 C CA . ALA A 1 232 ? 45.207 -14.762 -56.451 1.00 86.50 232 ALA A CA 1
ATOM 1787 C C . ALA A 1 232 ? 44.615 -13.332 -56.365 1.00 86.50 232 ALA A C 1
ATOM 1789 O O . ALA A 1 232 ? 44.461 -12.670 -57.398 1.00 86.50 232 ALA A O 1
ATOM 1790 N N . PRO A 1 233 ? 44.308 -12.820 -55.154 1.00 87.25 233 PRO A N 1
ATOM 1791 C CA . PRO A 1 233 ? 43.767 -11.473 -54.971 1.00 87.25 233 PRO A CA 1
ATOM 1792 C C . PRO A 1 233 ? 44.719 -10.380 -55.477 1.00 87.25 233 PRO A C 1
ATOM 1794 O O . PRO A 1 233 ? 45.915 -10.390 -55.187 1.00 87.25 233 PRO A O 1
ATOM 1797 N N . VAL A 1 234 ? 44.178 -9.392 -56.192 1.00 81.00 234 VAL A N 1
ATOM 1798 C CA . VAL A 1 234 ? 44.945 -8.232 -56.673 1.00 81.00 234 VAL A CA 1
ATOM 1799 C C . VAL A 1 234 ? 45.013 -7.175 -55.567 1.00 81.00 234 VAL A C 1
ATOM 1801 O O . VAL A 1 234 ? 43.986 -6.807 -54.998 1.00 81.00 234 VAL A O 1
ATOM 1804 N N . LYS A 1 235 ? 46.212 -6.661 -55.266 1.00 77.12 235 LYS A N 1
ATOM 1805 C CA . LYS A 1 235 ? 46.425 -5.631 -54.237 1.00 77.12 235 LYS A CA 1
ATOM 1806 C C . LYS A 1 235 ? 45.764 -4.315 -54.661 1.00 77.12 235 LYS A C 1
ATOM 1808 O O . LYS A 1 235 ? 46.232 -3.661 -55.588 1.00 77.12 235 LYS A O 1
ATOM 1813 N N . ARG A 1 236 ? 44.689 -3.917 -53.983 1.00 68.50 236 ARG A N 1
ATOM 1814 C CA . ARG A 1 236 ? 44.100 -2.571 -54.067 1.00 68.50 236 ARG A CA 1
ATOM 1815 C C . ARG A 1 236 ? 43.805 -2.114 -52.641 1.00 68.50 236 ARG A C 1
ATOM 1817 O O . ARG A 1 236 ? 43.309 -2.922 -51.858 1.00 68.50 236 ARG A O 1
ATOM 1824 N N . SER A 1 237 ? 44.163 -0.881 -52.279 1.00 55.22 237 SER A N 1
ATOM 1825 C CA . SER A 1 237 ? 43.932 -0.377 -50.920 1.00 55.22 237 SER A CA 1
ATOM 1826 C C . SER A 1 237 ? 42.431 -0.283 -50.656 1.00 55.22 237 SER A C 1
ATOM 1828 O O . SER A 1 237 ? 41.707 0.362 -51.410 1.00 55.22 237 SER A O 1
ATOM 1830 N N . LEU A 1 238 ? 41.971 -0.942 -49.599 1.00 56.28 238 LEU A N 1
ATOM 1831 C CA . LEU A 1 238 ? 40.588 -0.895 -49.138 1.00 56.28 238 LEU A CA 1
ATOM 1832 C C . LEU A 1 238 ? 40.556 -0.118 -47.820 1.00 56.28 238 LEU A C 1
ATOM 1834 O O . LEU A 1 238 ? 40.547 -0.731 -46.756 1.00 56.28 238 LEU A O 1
ATOM 1838 N N . PHE A 1 239 ? 40.592 1.210 -47.913 1.00 51.03 239 PHE A N 1
ATOM 1839 C CA . PHE A 1 239 ? 40.250 2.145 -46.841 1.00 51.03 239 PHE A CA 1
ATOM 1840 C C . PHE A 1 239 ? 39.544 3.352 -47.448 1.00 51.03 239 PHE A C 1
ATOM 1842 O O . PHE A 1 239 ? 40.008 3.806 -48.518 1.00 51.03 239 PHE A O 1
#

Foldseek 3Di:
DDDDDPDDDDPDDDDDDDDDDDDDDDDPDDPPPPPPPPPPPPDDDDDDDDDDDDDDDDDDDDDVPVVVVVVVVVVVVVVVVPDDDDDDDDDPDDDDDDDPPPPDDDDDDDDDDDDPPVVVVVVVVVVVVVVVVVVVVVVVVVVVVVVVVVVVVVVVVVVVVVVVVVVVVVVVVVVVVVVVVVVVVVVVVVVVVVVVVVVVVVVVVVVVVVVVVVVVVVVVVVVVVCVVVVHDDDDDDDD

Organism: Striga hermonthica (NCBI:txid68872)

Radius of gyration: 48.57 Å; Cα contacts (8 Å, |Δi|>4): 3; chains: 1; bounding box: 104×56×152 Å